Protein AF-C1AB73-F1 (afdb_monomer)

Solvent-accessible surface area (backbone atoms only — not comparable to full-atom values): 12370 Å² total; per-residue (Å²): 134,82,63,63,68,60,56,56,54,50,54,53,50,53,54,50,52,54,50,52,51,52,51,50,53,51,50,53,54,50,49,65,57,48,52,58,50,52,51,50,47,56,65,46,44,76,78,40,78,79,52,40,63,54,48,67,60,49,52,60,52,52,51,51,50,51,48,52,50,54,50,44,50,55,53,46,51,55,50,52,49,51,52,71,75,52,84,72,92,77,84,85,78,82,70,72,62,66,62,54,56,50,22,55,55,30,40,76,71,70,37,47,69,63,20,49,52,43,54,52,50,48,34,73,76,73,43,82,44,35,69,60,26,50,52,50,20,53,52,24,47,78,69,69,39,52,69,61,14,51,52,29,30,59,49,29,57,69,34,89,79,38,49,76,65,47,33,50,50,27,42,55,51,46,26,53,41,17,65,50,89,63,62,34,59,70,61,20,53,53,36,30,49,48,40,30,73,77,40,66,92,36,71,67,14,53,51,26,49,53,52,53,52,51,53,50,53,53,52,53,59,57,61,77,75,110

Radius of gyration: 27.07 Å; Cα contacts (8 Å, |Δi|>4): 154; chains: 1; bounding box: 75×54×67 Å

Foldseek 3Di:
DPDVVVVVVVVVVVVVVVVVVVVVVVVVVVCVLVVVLVVVLVVQVVVDDVVNVVSVVVSVVVVVVVCVVVVCCVVVVVVVVVCVLDPDDDDDDDQPPVLLVVLVVCVVVVNNVVSVVSLVVSCVVPNDDLSSLSSQLVSCVVSVVLVSNLVSLVVNLVDPNHDPVSVLVSLLVNLVSCVPDVVPVVVNLVSLVVNLVVPPPDPSNVVSVVVNVVVVVVVVVVVVVD

Nearest PDB structures (foldseek):
  4hoq-assembly1_A  TM=6.442E-01  e=1.778E-01  Homo sapiens
  4reb-assembly1_H  TM=6.613E-01  e=2.297E-01  Homo sapiens
  3zgq-assembly1_A  TM=4.751E-01  e=1.524E-01  Homo sapiens
  7dhg-assembly1_C  TM=5.678E-01  e=6.744E-01  Homo sapiens
  4j0u-assembly1_A  TM=4.698E-01  e=2.073E-01  Homo sapiens

InterPro domains:
  IPR011990 Tetratricopeptide-like helical domain superfamily [G3DSA:1.25.40.10] (86-223)
  IPR011990 Tetratricopeptide-like helical domain superfamily [SSF48452] (101-214)

pLDDT: mean 79.57, std 17.36, range [36.09, 98.31]

Organism: Gemmatimonas aurantiaca (strain DSM 14586 / JCM 11422 / NBRC 100505 / T-27) (NCBI:txid379066)

Secondary structure (DSSP, 8-state):
---HHHHHHHHHHHHHHHHHHHHHHHHHHHHHHHHHHHHHHHHHHTT-HHHHHHHHHHHHHHHHHHHHHHHHHHHHHHHHHHHHH------S----HHHHHHHHHHHHTT-HHHHHHHHHHHHHHH---HHHHHHHHHHHHHTT-HHHHHHHHHHHTT-TT--HHHHHHHHHHHHHHHHTTT--HHHHHHHHHHHHHHSTTSHHHHHHHHHHHHHHHHHHHHHTT-

Mean predicted aligned error: 16.09 Å

Sequence (226 aa):
MLDLDLFEKSIQRERRRRFWSAVSVGVVVSAALVAPAIVVVMLYGAQGRSRLLLGLFIAPVAAGLLFAVLSTVTRLGGAVLHQFLHPSGGGEQQPPVVPVSQAEAMAAQGRLDDAIDIFESIRLEHGDSAATLRTEAELMTSSGHHDRARIALQRLRHVSDGSRSDELYATHRLVDLYLGPLEDSGRAVVELRRLADRFPGTPDAEGALAELQRRRALRAATSDMG

Structure (mmCIF, N/CA/C/O backbone):
data_AF-C1AB73-F1
#
_entry.id   AF-C1AB73-F1
#
loop_
_atom_site.group_PDB
_atom_site.id
_atom_site.type_symbol
_atom_site.label_atom_id
_atom_site.label_alt_id
_atom_site.label_comp_id
_atom_site.label_asym_id
_atom_site.label_entity_id
_atom_site.label_seq_id
_atom_site.pdbx_PDB_ins_code
_atom_site.Cartn_x
_atom_site.Cartn_y
_atom_site.Cartn_z
_atom_site.occupancy
_atom_site.B_iso_or_equiv
_atom_site.auth_seq_id
_atom_site.auth_comp_id
_atom_site.auth_asym_id
_atom_site.auth_atom_id
_atom_site.pdbx_PDB_model_num
ATOM 1 N N . MET A 1 1 ? -9.269 -20.538 -40.269 1.00 52.00 1 MET A N 1
ATOM 2 C CA . MET A 1 1 ? -7.852 -20.862 -40.519 1.00 52.00 1 MET A CA 1
ATOM 3 C C . MET A 1 1 ? -7.125 -19.529 -40.604 1.00 52.00 1 MET A C 1
ATOM 5 O O . MET A 1 1 ? -7.211 -18.866 -41.625 1.00 52.00 1 MET A O 1
ATOM 9 N N . LEU A 1 2 ? -6.623 -19.045 -39.463 1.00 53.03 2 LEU A N 1
ATOM 10 C CA . LEU A 1 2 ? -5.933 -17.756 -39.361 1.00 53.03 2 LEU A CA 1
ATOM 11 C C . LEU A 1 2 ? -4.592 -17.863 -40.088 1.00 53.03 2 LEU A C 1
ATOM 13 O O . LEU A 1 2 ? -3.856 -18.828 -39.892 1.00 53.03 2 LEU A O 1
ATOM 17 N N . ASP A 1 3 ? -4.334 -16.896 -40.956 1.00 69.81 3 ASP A N 1
ATOM 18 C CA . ASP A 1 3 ? -3.199 -16.872 -41.868 1.00 69.81 3 ASP A CA 1
ATOM 19 C C . ASP A 1 3 ? -1.910 -16.579 -41.080 1.00 69.81 3 ASP A C 1
ATOM 21 O O . ASP A 1 3 ? -1.600 -15.426 -40.765 1.00 69.81 3 ASP A O 1
ATOM 25 N N . LEU A 1 4 ? -1.196 -17.639 -40.679 1.00 75.19 4 LEU A N 1
ATOM 26 C CA . LEU A 1 4 ? 0.043 -17.563 -39.889 1.00 75.19 4 LEU A CA 1
ATOM 27 C C . LEU A 1 4 ? 1.087 -16.632 -40.528 1.00 75.19 4 LEU A C 1
ATOM 29 O O . LEU A 1 4 ? 1.846 -15.977 -39.815 1.00 75.19 4 LEU A O 1
ATOM 33 N N . ASP A 1 5 ? 1.068 -16.506 -41.854 1.00 79.88 5 ASP A N 1
ATOM 34 C CA . ASP A 1 5 ? 1.992 -15.656 -42.604 1.00 79.88 5 ASP A CA 1
ATOM 35 C C . ASP A 1 5 ? 1.739 -14.152 -42.354 1.00 79.88 5 ASP A C 1
ATOM 37 O O . ASP A 1 5 ? 2.669 -13.339 -42.324 1.00 79.88 5 ASP A O 1
ATOM 41 N N . LEU A 1 6 ? 0.488 -13.753 -42.085 1.00 76.19 6 LEU A N 1
ATOM 42 C CA . LEU A 1 6 ? 0.159 -12.373 -41.706 1.00 76.19 6 LEU A CA 1
ATOM 43 C C . LEU A 1 6 ? 0.600 -12.047 -40.273 1.00 76.19 6 LEU A C 1
ATOM 45 O O . LEU A 1 6 ? 1.024 -10.918 -40.006 1.00 76.19 6 LEU A O 1
ATOM 49 N N . PHE A 1 7 ? 0.543 -13.026 -39.368 1.00 73.00 7 PHE A N 1
ATOM 50 C CA . PHE A 1 7 ? 1.001 -12.871 -37.986 1.00 73.00 7 PHE A CA 1
ATOM 51 C C . PHE A 1 7 ? 2.532 -12.776 -37.904 1.00 73.00 7 PHE A C 1
ATOM 53 O O . PHE A 1 7 ? 3.074 -11.906 -37.225 1.00 73.00 7 PHE A O 1
ATOM 60 N N . GLU A 1 8 ? 3.254 -13.589 -38.673 1.00 79.62 8 GLU A N 1
ATOM 61 C CA . GLU A 1 8 ? 4.717 -13.539 -38.699 1.00 79.62 8 GLU A CA 1
ATOM 62 C C . GLU A 1 8 ? 5.241 -12.228 -39.319 1.00 79.62 8 GLU A C 1
ATOM 64 O O . GLU A 1 8 ? 6.173 -11.597 -38.801 1.00 79.62 8 GLU A O 1
ATOM 69 N N . LYS A 1 9 ? 4.570 -11.726 -40.366 1.00 78.56 9 LYS A N 1
ATOM 70 C CA . LYS A 1 9 ? 4.883 -10.420 -40.972 1.00 78.56 9 LYS A CA 1
ATOM 71 C C .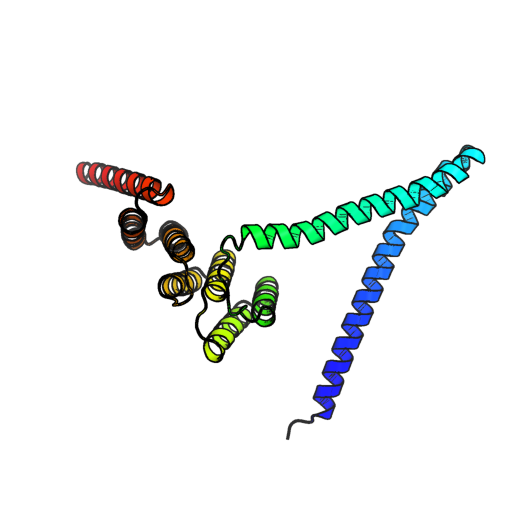 LYS A 1 9 ? 4.621 -9.236 -40.036 1.00 78.56 9 LYS A C 1
ATOM 73 O O . LYS A 1 9 ? 5.333 -8.232 -40.145 1.00 78.56 9 LYS A O 1
ATOM 78 N N . SER A 1 10 ? 3.640 -9.308 -39.131 1.00 73.75 10 SER A N 1
ATOM 79 C CA . SER A 1 10 ? 3.365 -8.218 -38.182 1.00 73.75 10 SER A CA 1
ATOM 80 C C . SER A 1 10 ? 4.435 -8.140 -37.087 1.00 73.75 10 SER A C 1
ATOM 82 O O . SER A 1 10 ? 4.962 -7.054 -36.830 1.00 73.75 10 SER A O 1
ATOM 84 N N . ILE A 1 11 ? 4.877 -9.285 -36.555 1.00 77.25 11 ILE A N 1
ATOM 85 C CA . ILE A 1 11 ? 5.955 -9.361 -35.555 1.00 77.25 11 ILE A CA 1
ATOM 86 C C . ILE A 1 11 ? 7.277 -8.822 -36.120 1.00 77.25 11 ILE A C 1
ATOM 88 O O . ILE A 1 11 ? 7.970 -8.037 -35.465 1.00 77.25 11 ILE A O 1
ATOM 92 N N . GLN A 1 12 ? 7.620 -9.176 -37.362 1.00 78.44 12 GLN A N 1
ATOM 93 C CA . GLN A 1 12 ? 8.840 -8.684 -38.013 1.00 78.44 12 GLN A CA 1
ATOM 94 C C . GLN A 1 12 ? 8.816 -7.160 -38.233 1.00 78.44 12 GLN A C 1
ATOM 96 O O . GLN A 1 12 ? 9.833 -6.482 -38.052 1.00 78.44 12 GLN A O 1
ATOM 101 N N . ARG A 1 13 ? 7.653 -6.585 -38.574 1.00 76.88 13 ARG A N 1
ATOM 102 C CA . ARG A 1 13 ? 7.488 -5.127 -38.731 1.00 76.88 13 ARG A CA 1
ATOM 103 C C . ARG A 1 13 ? 7.625 -4.384 -37.404 1.00 76.88 13 ARG A C 1
ATOM 105 O O . ARG A 1 13 ? 8.288 -3.346 -37.369 1.00 76.88 13 ARG A O 1
ATOM 112 N N . GLU A 1 14 ? 7.063 -4.931 -36.330 1.00 75.44 14 GLU A N 1
ATOM 113 C CA . GLU A 1 14 ? 7.150 -4.377 -34.974 1.00 75.44 14 GLU A CA 1
ATOM 114 C C . GLU A 1 14 ? 8.608 -4.350 -34.484 1.00 75.44 14 GLU A C 1
ATOM 116 O O . GLU A 1 14 ? 9.112 -3.322 -34.022 1.00 75.44 14 GLU A O 1
ATOM 121 N N . ARG A 1 15 ? 9.335 -5.461 -34.678 1.00 74.38 15 ARG A N 1
ATOM 122 C CA . ARG A 1 15 ? 10.748 -5.591 -34.289 1.00 74.38 15 ARG A CA 1
ATOM 123 C C . ARG A 1 15 ? 11.635 -4.612 -35.054 1.00 74.38 15 ARG A C 1
ATOM 125 O O . ARG A 1 15 ? 12.494 -3.958 -34.463 1.00 74.38 15 ARG A O 1
ATOM 132 N N . ARG A 1 16 ? 11.382 -4.454 -36.358 1.00 79.38 16 ARG A N 1
ATOM 133 C CA . ARG A 1 16 ? 12.093 -3.493 -37.207 1.00 79.38 16 ARG A CA 1
ATOM 134 C C . ARG A 1 16 ? 11.798 -2.054 -36.778 1.00 79.38 16 ARG A C 1
ATOM 136 O O . ARG A 1 16 ? 12.738 -1.277 -36.653 1.00 79.38 16 ARG A O 1
ATOM 143 N N . ARG A 1 17 ? 10.542 -1.695 -36.480 1.00 75.75 17 ARG A N 1
ATOM 144 C CA . ARG A 1 17 ? 10.192 -0.353 -35.973 1.00 75.75 17 ARG A CA 1
ATOM 145 C C . ARG A 1 17 ? 10.896 -0.023 -34.658 1.00 75.75 17 ARG A C 1
ATOM 147 O O . ARG A 1 17 ? 11.472 1.054 -34.562 1.00 75.75 17 ARG A O 1
ATOM 154 N N . ARG A 1 18 ? 10.913 -0.953 -33.696 1.00 71.81 18 ARG A N 1
ATOM 155 C CA . ARG A 1 18 ? 11.604 -0.767 -32.404 1.00 71.81 18 ARG A CA 1
ATOM 156 C C . ARG A 1 18 ? 13.115 -0.614 -32.561 1.00 71.81 18 ARG A C 1
ATOM 158 O O . ARG A 1 18 ? 13.728 0.210 -31.887 1.00 71.81 18 ARG A O 1
ATOM 165 N N . PHE A 1 19 ? 13.714 -1.373 -33.478 1.00 77.06 19 PHE A N 1
ATOM 166 C CA . PHE A 1 19 ? 15.131 -1.230 -33.802 1.00 77.06 19 PHE A CA 1
ATOM 167 C C . PHE A 1 19 ? 15.433 0.158 -34.386 1.00 77.06 19 PHE A C 1
ATOM 169 O O . PHE A 1 19 ? 16.335 0.842 -33.909 1.00 77.06 19 PHE A O 1
ATOM 176 N N . TRP A 1 20 ? 14.635 0.628 -35.351 1.00 74.19 20 TRP A N 1
ATOM 177 C CA . TRP A 1 20 ? 14.819 1.958 -35.942 1.00 74.19 20 TRP A CA 1
ATOM 178 C C . TRP A 1 20 ? 14.539 3.105 -34.963 1.00 74.19 20 TRP A C 1
ATOM 180 O O . TRP A 1 20 ? 15.238 4.112 -35.030 1.00 74.19 20 TRP A O 1
ATOM 190 N N . SER A 1 21 ? 13.594 2.959 -34.025 1.00 67.56 21 SER A N 1
ATOM 191 C CA . SER A 1 21 ? 13.369 3.962 -32.974 1.00 67.56 21 SER A CA 1
ATOM 192 C C . SER A 1 21 ? 14.511 4.010 -31.956 1.00 67.56 21 SER A C 1
ATOM 194 O O . SER A 1 21 ? 14.890 5.086 -31.508 1.00 67.56 21 SER A O 1
ATOM 196 N N . ALA A 1 22 ? 15.104 2.865 -31.608 1.00 66.31 22 ALA A N 1
ATOM 197 C CA . ALA A 1 22 ? 16.274 2.832 -30.731 1.00 66.31 22 ALA A CA 1
ATOM 198 C C . ALA A 1 22 ? 17.500 3.477 -31.403 1.00 66.31 22 ALA A C 1
ATOM 200 O O . ALA A 1 22 ? 18.218 4.257 -30.777 1.00 66.31 22 ALA A O 1
ATOM 201 N N . VAL A 1 23 ? 17.702 3.210 -32.699 1.00 71.88 23 VAL A N 1
ATOM 202 C CA . VAL A 1 23 ? 18.772 3.831 -33.492 1.00 71.88 23 VAL A CA 1
ATOM 203 C C . VAL A 1 23 ? 18.550 5.340 -33.632 1.00 71.88 23 VAL A C 1
ATOM 205 O O . VAL A 1 23 ? 19.497 6.102 -33.450 1.00 71.88 23 VAL A O 1
ATOM 208 N N . SER A 1 24 ? 17.323 5.804 -33.895 1.00 68.38 24 SER A N 1
ATOM 209 C CA . SER A 1 24 ? 17.049 7.239 -34.040 1.00 68.38 24 SER A CA 1
ATOM 210 C C . SER A 1 24 ? 17.241 8.008 -32.731 1.00 68.38 24 SER A C 1
ATOM 212 O O . SER A 1 24 ? 17.859 9.069 -32.748 1.00 68.38 24 SER A O 1
ATOM 214 N N . VAL A 1 25 ? 16.811 7.457 -31.590 1.00 68.19 25 VAL A N 1
ATOM 215 C CA . VAL A 1 25 ? 17.071 8.051 -30.266 1.00 68.19 25 VAL A CA 1
ATOM 216 C C . VAL A 1 25 ? 18.574 8.108 -29.986 1.00 68.19 25 VAL A C 1
ATOM 218 O O . VAL A 1 25 ? 19.074 9.148 -29.561 1.00 68.19 25 VAL A O 1
ATOM 221 N N . GLY A 1 26 ? 19.316 7.041 -30.303 1.00 64.19 26 GLY A N 1
ATOM 222 C CA . GLY A 1 26 ? 20.774 7.025 -30.175 1.00 64.19 26 GLY A CA 1
ATOM 223 C C . GLY A 1 26 ? 21.455 8.117 -31.007 1.00 64.19 26 GLY A C 1
ATOM 224 O O . GLY A 1 26 ? 22.325 8.826 -30.501 1.00 64.19 26 GLY A O 1
ATOM 225 N N . VAL A 1 27 ? 21.024 8.315 -32.256 1.00 70.19 27 VAL A N 1
ATOM 226 C CA . VAL A 1 27 ? 21.564 9.353 -33.152 1.00 70.19 27 VAL A CA 1
ATOM 227 C C . VAL A 1 27 ? 21.219 10.763 -32.663 1.00 70.19 27 VAL A C 1
ATOM 229 O O . VAL A 1 27 ? 22.096 11.625 -32.656 1.00 70.19 27 VAL A O 1
ATOM 232 N N . VAL A 1 28 ? 19.987 11.003 -32.202 1.00 69.00 28 VAL A N 1
ATOM 233 C CA . VAL A 1 28 ? 19.558 12.320 -31.693 1.00 69.00 28 VAL A CA 1
ATOM 234 C C . VAL A 1 28 ? 20.320 12.699 -30.422 1.00 69.00 28 VAL A C 1
ATOM 236 O O . VAL A 1 28 ? 20.801 13.826 -30.317 1.00 69.00 28 VAL A O 1
ATOM 239 N N . VAL A 1 29 ? 20.507 11.762 -29.488 1.00 66.00 29 VAL A N 1
ATOM 240 C CA . VAL A 1 29 ? 21.286 12.001 -28.259 1.00 66.00 29 VAL A CA 1
ATOM 241 C C . VAL A 1 29 ? 22.764 12.242 -28.583 1.00 66.00 29 VAL A C 1
ATOM 243 O O . VAL A 1 29 ? 23.380 13.148 -28.023 1.00 66.00 29 VAL A O 1
ATOM 246 N N . SER A 1 30 ? 23.322 11.494 -29.539 1.00 62.00 30 SER A N 1
ATOM 247 C CA . SER A 1 30 ? 24.701 11.693 -30.005 1.00 62.00 30 SER A CA 1
ATOM 248 C C . SER A 1 30 ? 24.887 13.081 -30.626 1.00 62.00 30 SER A C 1
ATOM 250 O O . SER A 1 30 ? 25.828 13.797 -30.289 1.00 62.00 30 SER A O 1
ATOM 252 N N . ALA A 1 31 ? 23.956 13.505 -31.486 1.00 67.00 31 ALA A N 1
ATOM 253 C CA . ALA A 1 31 ? 23.984 14.824 -32.112 1.00 67.00 31 ALA A CA 1
ATOM 254 C C . ALA A 1 31 ? 23.830 15.960 -31.085 1.00 67.00 31 ALA A C 1
ATOM 256 O O . ALA A 1 31 ? 24.546 16.960 -31.169 1.00 67.00 31 ALA A O 1
ATOM 257 N N . ALA A 1 32 ? 22.960 15.785 -30.083 1.00 68.94 32 ALA A N 1
ATOM 258 C CA . ALA A 1 32 ? 22.734 16.761 -29.017 1.00 68.94 32 ALA A CA 1
ATOM 259 C C . ALA A 1 32 ? 23.959 16.964 -28.107 1.00 68.94 32 ALA A C 1
ATOM 261 O O . ALA A 1 32 ? 24.116 18.044 -27.544 1.00 68.94 32 ALA A O 1
ATOM 262 N N . LEU A 1 33 ? 24.842 15.967 -27.986 1.00 64.81 33 LEU A N 1
ATOM 263 C CA . LEU A 1 33 ? 26.089 16.073 -27.218 1.00 64.81 33 LEU A CA 1
ATOM 264 C C . LEU A 1 33 ? 27.260 16.604 -28.057 1.00 64.81 33 LEU A C 1
ATOM 266 O O . LEU A 1 33 ? 28.094 17.358 -27.555 1.00 64.81 33 LEU A O 1
ATOM 270 N N . VAL A 1 34 ? 27.318 16.250 -29.342 1.00 71.50 34 VAL A N 1
ATOM 271 C CA . VAL A 1 34 ? 28.416 16.648 -30.236 1.00 71.50 34 VAL A CA 1
ATOM 272 C C . VAL A 1 34 ? 28.296 18.113 -30.669 1.00 71.50 34 VAL A C 1
ATOM 274 O O . VAL A 1 34 ? 29.301 18.823 -30.705 1.00 71.50 34 VAL A O 1
ATOM 277 N N . ALA A 1 35 ? 27.083 18.605 -30.941 1.00 70.38 35 ALA A N 1
ATOM 278 C CA . ALA A 1 35 ? 26.858 19.989 -31.362 1.00 70.38 35 ALA A CA 1
ATOM 279 C C . ALA A 1 35 ? 27.374 21.050 -30.357 1.00 70.38 35 ALA A C 1
ATOM 281 O O . ALA A 1 35 ? 28.136 21.926 -30.776 1.00 70.38 35 ALA A O 1
ATOM 282 N N . PRO A 1 36 ? 27.061 20.991 -29.045 1.00 69.06 36 PRO A N 1
ATOM 283 C CA . PRO A 1 36 ? 27.586 21.959 -28.083 1.00 69.06 36 PRO A CA 1
ATOM 284 C C . PRO A 1 36 ? 29.100 21.825 -27.889 1.00 69.06 36 PRO A C 1
ATOM 286 O O . PRO A 1 36 ? 29.772 22.838 -27.721 1.00 69.06 36 PRO A O 1
ATOM 289 N N . ALA A 1 37 ? 29.666 20.616 -27.989 1.00 67.75 37 ALA A N 1
ATOM 290 C CA . ALA A 1 37 ? 31.115 20.424 -27.925 1.00 67.75 37 ALA A CA 1
ATOM 291 C C . ALA A 1 37 ? 31.839 21.115 -29.097 1.00 67.75 37 ALA A C 1
ATOM 293 O O . ALA A 1 37 ? 32.850 21.783 -28.885 1.00 67.75 37 ALA A O 1
ATOM 294 N N . ILE A 1 38 ? 31.290 21.031 -30.316 1.00 71.94 38 ILE A N 1
ATOM 295 C CA . ILE A 1 38 ? 31.821 21.740 -31.493 1.00 71.94 38 ILE A CA 1
ATOM 296 C C . ILE A 1 38 ? 31.728 23.259 -31.301 1.00 71.94 38 ILE A C 1
ATOM 298 O O . ILE A 1 38 ? 32.697 23.969 -31.573 1.00 71.94 38 ILE A O 1
ATOM 302 N N . VAL A 1 39 ? 30.602 23.764 -30.787 1.00 72.75 39 VAL A N 1
ATOM 303 C CA . VAL A 1 39 ? 30.403 25.201 -30.525 1.00 72.75 39 VAL A CA 1
ATOM 304 C C . VAL A 1 39 ? 31.382 25.716 -29.464 1.00 72.75 39 VAL A C 1
ATOM 306 O O . VAL A 1 39 ? 31.977 26.777 -29.649 1.00 72.75 39 VAL A O 1
ATOM 309 N N . VAL A 1 40 ? 31.626 24.952 -28.395 1.00 70.25 40 VAL A N 1
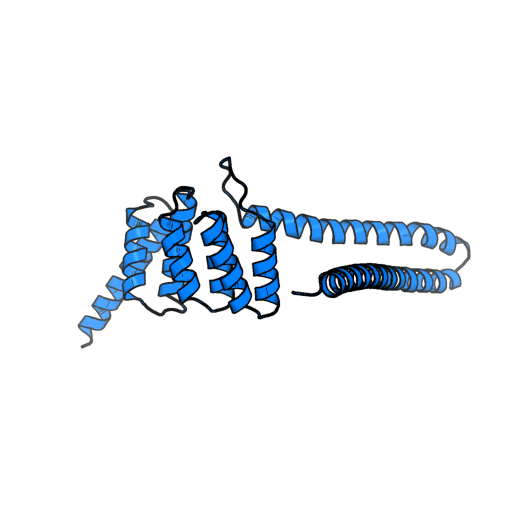ATOM 310 C CA . VAL A 1 40 ? 32.627 25.282 -27.367 1.00 70.25 40 VAL A CA 1
ATOM 311 C C . VAL A 1 40 ? 34.040 25.292 -27.961 1.00 70.25 40 VAL A C 1
ATOM 313 O O . VAL A 1 40 ? 34.787 26.240 -27.730 1.00 70.25 40 VAL A O 1
ATOM 316 N N . VAL A 1 41 ? 34.407 24.309 -28.789 1.00 66.88 41 VAL A N 1
ATOM 317 C CA . VAL A 1 41 ? 35.716 24.287 -29.470 1.00 66.88 41 VAL A CA 1
ATOM 318 C C . VAL A 1 41 ? 35.882 25.487 -30.412 1.00 66.88 41 VAL A C 1
ATOM 320 O O . VAL A 1 41 ? 36.951 26.098 -30.428 1.00 66.88 41 VAL A O 1
ATOM 323 N N . MET A 1 42 ? 34.838 25.880 -31.149 1.00 69.31 42 MET A N 1
ATOM 324 C CA . MET A 1 42 ? 34.874 27.063 -32.019 1.00 69.31 42 MET A CA 1
ATOM 325 C C . MET A 1 42 ? 34.986 28.375 -31.228 1.00 69.31 42 MET A C 1
ATOM 327 O O . MET A 1 42 ? 35.799 29.229 -31.583 1.00 69.31 42 MET A O 1
ATOM 331 N N . LEU A 1 43 ? 34.238 28.520 -30.128 1.00 64.06 43 LEU A N 1
ATOM 332 C CA . LEU A 1 43 ? 34.283 29.706 -29.262 1.00 64.06 43 LEU A CA 1
ATOM 333 C C . LEU A 1 43 ? 35.641 29.867 -28.563 1.00 64.06 43 LEU A C 1
ATOM 335 O O . LEU A 1 43 ? 36.168 30.976 -28.489 1.00 64.06 43 LEU A O 1
ATOM 339 N N . TYR A 1 44 ? 36.247 28.771 -28.100 1.00 60.91 44 TYR A N 1
ATOM 340 C CA . TYR A 1 44 ? 37.569 28.799 -27.462 1.00 60.91 44 TYR A CA 1
ATOM 341 C C . TYR A 1 44 ? 38.732 28.850 -28.468 1.00 60.91 44 TYR A C 1
ATOM 343 O O . TYR A 1 44 ? 39.815 29.335 -28.131 1.00 60.91 44 TYR A O 1
ATOM 351 N N . GLY A 1 45 ? 38.513 28.421 -29.715 1.00 60.34 45 GLY A N 1
ATOM 352 C CA . GLY A 1 45 ? 39.489 28.507 -30.804 1.00 60.34 45 GLY A CA 1
ATOM 353 C C . GLY A 1 45 ? 39.855 29.924 -31.230 1.00 60.34 45 GLY A C 1
ATOM 354 O O . GLY A 1 45 ? 40.973 30.152 -31.693 1.00 60.34 45 GLY A O 1
ATOM 355 N N . ALA A 1 46 ? 38.963 30.887 -30.996 1.00 59.28 46 ALA A N 1
ATOM 356 C CA . ALA A 1 46 ? 39.187 32.294 -31.310 1.00 59.28 46 ALA A CA 1
ATOM 357 C C . ALA A 1 46 ? 40.224 32.987 -30.397 1.00 59.28 46 ALA A C 1
ATOM 359 O O . ALA A 1 46 ? 40.703 34.065 -30.736 1.00 59.28 46 ALA A O 1
ATOM 360 N N . GLN A 1 47 ? 40.611 32.385 -29.261 1.00 60.25 47 GLN A N 1
ATOM 361 C CA . GLN A 1 47 ? 41.497 33.005 -28.258 1.00 60.25 47 GLN A CA 1
ATOM 362 C C . GLN A 1 47 ? 42.933 32.443 -28.213 1.00 60.25 47 GLN A C 1
ATOM 364 O O . GLN A 1 47 ? 43.691 32.760 -27.296 1.00 60.25 47 GLN A O 1
ATOM 369 N N . GLY A 1 48 ? 43.337 31.635 -29.199 1.00 65.12 48 GLY A N 1
ATOM 370 C CA . GLY A 1 48 ? 44.723 31.183 -29.364 1.00 65.12 48 GLY A CA 1
ATOM 371 C C . GLY A 1 48 ? 44.895 29.662 -29.365 1.00 65.12 48 GLY A C 1
ATOM 372 O O . GLY A 1 48 ? 44.285 28.930 -28.585 1.00 65.12 48 GLY A O 1
ATOM 373 N N . ARG A 1 49 ? 45.784 29.186 -30.252 1.00 62.50 49 ARG A N 1
ATOM 374 C CA . ARG A 1 49 ? 45.998 27.764 -30.595 1.00 62.50 49 ARG A CA 1
ATOM 375 C C . ARG A 1 49 ? 46.292 26.838 -29.408 1.00 62.50 49 ARG A C 1
ATOM 377 O O . ARG A 1 49 ? 45.950 25.663 -29.478 1.00 62.50 49 ARG A O 1
ATOM 384 N N . SER A 1 50 ? 46.884 27.336 -28.324 1.00 62.16 50 SER A N 1
ATOM 385 C CA . SER A 1 50 ? 47.220 26.516 -27.151 1.00 62.16 50 SER A CA 1
ATOM 386 C C . SER A 1 50 ? 45.997 26.082 -26.331 1.00 62.16 50 SER A C 1
ATOM 388 O O . SER A 1 50 ? 46.048 25.049 -25.670 1.00 62.16 50 SER A O 1
ATOM 390 N N . ARG A 1 51 ? 44.873 26.811 -26.404 1.00 58.94 51 ARG A N 1
ATOM 391 C CA . ARG A 1 51 ? 43.643 26.490 -25.651 1.00 58.94 51 ARG A CA 1
ATOM 392 C C . ARG A 1 51 ? 42.728 25.490 -26.368 1.00 58.94 51 ARG A C 1
ATOM 394 O O . ARG A 1 51 ? 41.916 24.839 -25.715 1.00 58.94 51 ARG A O 1
ATOM 401 N N . LEU A 1 52 ? 42.910 25.306 -27.679 1.00 58.62 52 LEU A N 1
ATOM 402 C CA . LEU A 1 52 ? 42.176 24.319 -28.486 1.00 58.62 52 LEU A CA 1
ATOM 403 C C . LEU A 1 52 ? 42.492 22.879 -28.081 1.00 58.62 52 LEU A C 1
ATOM 405 O O . LEU A 1 52 ? 41.590 22.052 -27.981 1.00 58.62 52 LEU A O 1
ATOM 409 N N . LEU A 1 53 ? 43.767 22.592 -27.808 1.00 60.19 53 LEU A N 1
ATOM 410 C CA . LEU A 1 53 ? 44.191 21.257 -27.391 1.00 60.19 53 LEU A CA 1
ATOM 411 C C . LEU A 1 53 ? 43.629 20.907 -26.009 1.00 60.19 53 LEU A C 1
ATOM 413 O O . LEU A 1 53 ? 43.185 19.784 -25.806 1.00 60.19 53 LEU A O 1
ATOM 417 N N . LEU A 1 54 ? 43.555 21.873 -25.088 1.00 59.34 54 LEU A N 1
ATOM 418 C CA . LEU A 1 54 ? 42.990 21.644 -23.756 1.00 59.34 54 LEU A CA 1
ATOM 419 C C . LEU A 1 54 ? 41.478 21.353 -23.814 1.00 59.34 54 LEU A C 1
ATOM 421 O O . LEU A 1 54 ? 40.995 20.434 -23.154 1.00 59.34 54 LEU A O 1
ATOM 425 N N . GLY A 1 55 ? 40.734 22.096 -24.643 1.00 59.31 55 GLY A N 1
ATOM 426 C CA . GLY A 1 55 ? 39.292 21.895 -24.826 1.00 59.31 55 GLY A CA 1
ATOM 427 C C . GLY A 1 55 ? 38.935 20.534 -25.434 1.00 59.31 55 GLY A C 1
ATOM 428 O O . GLY A 1 55 ? 37.955 19.921 -25.013 1.00 59.31 55 GLY A O 1
ATOM 429 N N . LEU A 1 56 ? 39.762 20.027 -26.359 1.00 63.34 56 LEU A N 1
ATOM 430 C CA . LEU A 1 56 ? 39.557 18.729 -27.013 1.00 63.34 56 LEU A CA 1
ATOM 431 C C . LEU A 1 56 ? 39.642 17.546 -26.032 1.00 63.34 56 LEU A C 1
ATOM 433 O O . LEU A 1 56 ? 38.950 16.552 -26.225 1.00 63.34 56 LEU A O 1
ATOM 437 N N . PHE A 1 57 ? 40.451 17.657 -24.972 1.00 61.75 57 PHE A N 1
ATOM 438 C CA . PHE A 1 57 ? 40.572 16.612 -23.949 1.00 61.75 57 PHE A CA 1
ATOM 439 C C . PHE A 1 57 ? 39.547 16.753 -22.816 1.00 61.75 57 PHE A C 1
ATOM 441 O O . PHE A 1 57 ? 39.045 15.747 -22.322 1.00 61.75 57 PHE A O 1
ATOM 448 N N . ILE A 1 58 ? 39.194 17.977 -22.411 1.00 66.19 58 ILE A N 1
ATOM 449 C CA . ILE A 1 58 ? 38.293 18.203 -21.266 1.00 66.19 58 ILE A CA 1
ATOM 450 C C . ILE A 1 58 ? 36.828 17.918 -21.626 1.00 66.19 58 ILE A C 1
ATOM 452 O O . ILE A 1 58 ? 36.104 17.323 -20.827 1.00 66.19 58 ILE A O 1
ATOM 456 N N . ALA A 1 59 ? 36.389 18.298 -22.829 1.00 65.38 59 ALA A N 1
ATOM 457 C CA . ALA A 1 59 ? 35.003 18.125 -23.262 1.00 65.38 59 ALA A CA 1
ATOM 458 C C . ALA A 1 59 ? 34.512 16.657 -23.259 1.00 65.38 59 ALA A C 1
ATOM 460 O O . ALA A 1 59 ? 33.459 16.400 -22.670 1.00 65.38 59 ALA A O 1
ATOM 461 N N . PRO A 1 60 ? 35.232 15.670 -23.835 1.00 68.06 60 PRO A N 1
ATOM 462 C CA . PRO A 1 60 ? 34.786 14.275 -23.809 1.00 68.06 60 PRO A CA 1
ATOM 463 C C . PRO A 1 60 ? 34.833 13.662 -22.405 1.00 68.06 60 PRO A C 1
ATOM 465 O O . PRO A 1 60 ? 33.974 12.847 -22.077 1.00 68.06 60 PRO A O 1
ATOM 468 N N . VAL A 1 61 ? 35.773 14.080 -21.550 1.00 72.69 61 VAL A N 1
ATOM 469 C CA . VAL A 1 61 ? 35.834 13.622 -20.151 1.00 72.69 61 VAL A CA 1
ATOM 470 C C . VAL A 1 61 ? 34.633 14.144 -19.362 1.00 72.69 61 VAL A C 1
ATOM 472 O O . VAL A 1 61 ? 33.976 13.366 -18.678 1.00 72.69 61 VAL A O 1
ATOM 475 N N . ALA A 1 62 ? 34.288 15.427 -19.499 1.00 69.31 62 ALA A N 1
ATOM 476 C CA . ALA A 1 62 ? 33.121 16.010 -18.839 1.00 69.31 62 ALA A CA 1
ATOM 477 C C . ALA A 1 62 ? 31.802 15.395 -19.338 1.00 69.31 62 ALA A C 1
ATOM 479 O O . ALA A 1 62 ? 30.932 15.073 -18.532 1.00 69.31 62 ALA A O 1
ATOM 480 N N . ALA A 1 63 ? 31.672 15.169 -20.650 1.00 70.69 63 ALA A N 1
ATOM 481 C CA . ALA A 1 63 ? 30.509 14.501 -21.232 1.00 70.69 63 ALA A CA 1
ATOM 482 C C . ALA A 1 63 ? 30.396 13.037 -20.772 1.00 70.69 63 ALA A C 1
ATOM 484 O O . ALA A 1 63 ? 29.308 12.588 -20.415 1.00 70.69 63 ALA A O 1
ATOM 485 N N . GLY A 1 64 ? 31.515 12.308 -20.719 1.00 71.00 64 GLY A N 1
ATOM 486 C CA . GLY A 1 64 ? 31.566 10.941 -20.202 1.00 71.00 64 GLY A CA 1
ATOM 487 C C . GLY A 1 64 ? 31.211 10.862 -18.718 1.00 71.00 64 GLY A C 1
ATOM 488 O O . GLY A 1 64 ? 30.475 9.966 -18.314 1.00 71.00 64 GLY A O 1
ATOM 489 N N . LEU A 1 65 ? 31.662 11.829 -17.915 1.00 71.12 65 LEU A N 1
ATOM 490 C CA . LEU A 1 65 ? 31.364 11.899 -16.485 1.00 71.12 65 LEU A CA 1
ATOM 491 C C . LEU A 1 65 ? 29.898 12.274 -16.234 1.00 71.12 65 LEU A C 1
ATOM 493 O O . LEU A 1 65 ? 29.243 11.641 -15.412 1.00 71.12 65 LEU A O 1
ATOM 497 N N . LEU A 1 66 ? 29.339 13.213 -17.002 1.00 68.25 66 LEU A N 1
ATOM 498 C CA . LEU A 1 66 ? 27.911 13.536 -16.965 1.00 68.25 66 LEU A CA 1
ATOM 499 C C . LEU A 1 66 ? 27.049 12.344 -17.401 1.00 68.25 66 LEU A C 1
ATOM 501 O O . LEU A 1 66 ? 26.049 12.050 -16.755 1.00 68.25 66 LEU A O 1
ATOM 505 N N . PHE A 1 67 ? 27.445 11.622 -18.453 1.00 71.62 67 PHE A N 1
ATOM 506 C CA . PHE A 1 67 ? 26.762 10.403 -18.884 1.00 71.62 67 PHE A CA 1
ATOM 507 C C . PHE A 1 67 ? 26.868 9.292 -17.832 1.00 71.62 67 PHE A C 1
ATOM 509 O O . PHE A 1 67 ? 25.885 8.606 -17.565 1.00 71.62 67 PHE A O 1
ATOM 516 N N . ALA A 1 68 ? 28.024 9.129 -17.186 1.00 64.44 68 ALA A N 1
ATOM 517 C CA . ALA A 1 68 ? 28.206 8.190 -16.083 1.00 64.44 68 ALA A CA 1
ATOM 518 C C . ALA A 1 68 ? 27.312 8.549 -14.888 1.00 64.44 68 ALA A C 1
ATOM 520 O O . ALA A 1 68 ? 26.664 7.665 -14.340 1.00 64.44 68 ALA A O 1
ATOM 521 N N . VAL A 1 69 ? 27.198 9.833 -14.533 1.00 68.25 69 VAL A N 1
ATOM 522 C CA . VAL A 1 69 ? 26.292 10.321 -13.479 1.00 68.25 69 VAL A CA 1
ATOM 523 C C . VAL A 1 69 ? 24.828 10.112 -13.873 1.00 68.25 69 VAL A C 1
ATOM 525 O O . VAL A 1 69 ? 24.057 9.552 -13.105 1.00 68.25 69 VAL A O 1
ATOM 528 N N . LEU A 1 70 ? 24.427 10.479 -15.090 1.00 61.75 70 LEU A N 1
ATOM 529 C CA . LEU A 1 70 ? 23.039 10.339 -15.531 1.00 61.75 70 LEU A CA 1
ATOM 530 C C . LEU A 1 70 ? 22.627 8.863 -15.659 1.00 61.75 70 LEU A C 1
ATOM 532 O O . LEU A 1 70 ? 21.519 8.501 -15.268 1.00 61.75 70 LEU A O 1
ATOM 536 N N . SER A 1 71 ? 23.532 8.004 -16.145 1.00 57.09 71 SER A N 1
ATOM 537 C CA . SER A 1 71 ? 23.318 6.554 -16.261 1.00 57.09 71 SER A CA 1
ATOM 538 C C . SER A 1 71 ? 23.369 5.832 -14.915 1.00 57.09 71 SER A C 1
ATOM 540 O O . SER A 1 71 ? 22.626 4.873 -14.714 1.00 57.09 71 SER A O 1
ATOM 542 N N . THR A 1 72 ? 24.183 6.297 -13.962 1.00 53.50 72 THR A N 1
ATOM 543 C CA . THR A 1 72 ? 24.122 5.807 -12.579 1.00 53.50 72 THR A CA 1
ATOM 544 C C . THR A 1 72 ? 22.846 6.267 -11.898 1.00 53.50 72 THR A C 1
ATOM 546 O O . THR A 1 72 ? 22.236 5.442 -11.245 1.00 53.50 72 THR A O 1
ATOM 549 N N . VAL A 1 73 ? 22.354 7.488 -12.119 1.00 55.28 73 VAL A N 1
ATOM 550 C CA . VAL A 1 73 ? 21.054 7.944 -11.590 1.00 55.28 73 VAL A CA 1
ATOM 551 C C . VAL A 1 73 ? 19.881 7.150 -12.180 1.00 55.28 73 VAL A C 1
ATOM 553 O O . VAL A 1 73 ? 18.956 6.819 -11.448 1.00 55.28 73 VAL A O 1
ATOM 556 N N . THR A 1 74 ? 19.917 6.749 -13.455 1.00 52.62 74 THR A N 1
ATOM 557 C CA . THR A 1 74 ? 18.868 5.879 -14.037 1.00 52.62 74 THR A CA 1
ATOM 558 C C . THR A 1 74 ? 18.974 4.426 -13.567 1.00 52.62 74 THR A C 1
ATOM 560 O O . THR A 1 74 ? 17.953 3.792 -13.316 1.00 52.62 74 THR A O 1
ATOM 563 N N . ARG A 1 75 ? 20.189 3.888 -13.388 1.00 47.53 75 ARG A N 1
ATOM 564 C CA . ARG A 1 75 ? 20.400 2.522 -12.867 1.00 47.53 75 ARG A CA 1
ATOM 565 C C . ARG A 1 75 ? 20.158 2.416 -11.355 1.00 47.53 75 ARG A C 1
ATOM 567 O O . ARG A 1 75 ? 19.587 1.431 -10.902 1.00 47.53 75 ARG A O 1
ATOM 574 N N . LEU A 1 76 ? 20.537 3.435 -10.585 1.00 42.19 76 LEU A N 1
ATOM 575 C CA . LEU A 1 76 ? 20.260 3.552 -9.150 1.00 42.19 76 LEU A CA 1
ATOM 576 C C . LEU A 1 76 ? 18.803 3.928 -8.896 1.00 42.19 76 LEU A C 1
ATOM 578 O O . LEU A 1 76 ? 18.232 3.423 -7.943 1.00 42.19 76 LEU A O 1
ATOM 582 N N . GLY A 1 77 ? 18.168 4.721 -9.761 1.00 41.38 77 GLY A N 1
ATOM 583 C CA . GLY A 1 77 ? 16.730 4.984 -9.695 1.00 41.38 77 GLY A CA 1
ATOM 584 C C . GLY A 1 77 ? 15.909 3.699 -9.796 1.00 41.38 77 GLY A C 1
ATOM 585 O O . GLY A 1 77 ? 14.993 3.509 -9.010 1.00 41.38 77 GLY A O 1
ATOM 586 N N . GLY A 1 78 ? 16.292 2.766 -10.676 1.00 41.38 78 GLY A N 1
ATOM 587 C CA . GLY A 1 78 ? 15.659 1.445 -10.757 1.00 41.38 78 GLY A CA 1
ATOM 588 C C . GLY A 1 78 ? 15.955 0.536 -9.556 1.00 41.38 78 GLY A C 1
ATOM 589 O O . GLY A 1 78 ? 15.057 -0.141 -9.069 1.00 41.38 78 GLY A O 1
ATOM 590 N N . ALA A 1 79 ? 17.188 0.538 -9.037 1.00 43.62 79 ALA A N 1
ATOM 591 C CA . ALA A 1 79 ? 17.592 -0.342 -7.933 1.00 43.62 79 ALA A CA 1
ATOM 592 C C . ALA A 1 79 ? 17.117 0.139 -6.548 1.00 43.62 79 ALA A C 1
ATOM 594 O O . ALA A 1 79 ? 16.694 -0.667 -5.724 1.00 43.62 79 ALA A O 1
ATOM 595 N N . VAL A 1 80 ? 17.143 1.449 -6.295 1.00 45.16 80 VAL A N 1
ATOM 596 C CA . VAL A 1 80 ? 16.660 2.050 -5.042 1.00 45.16 80 VAL A CA 1
ATOM 597 C C . VAL A 1 80 ? 15.134 2.008 -4.989 1.00 45.16 80 VAL A C 1
ATOM 599 O O . VAL A 1 80 ? 14.589 1.740 -3.925 1.00 45.16 80 VAL A O 1
ATOM 602 N N . LEU A 1 81 ? 14.441 2.159 -6.127 1.00 46.69 81 LEU A N 1
ATOM 603 C CA . LEU A 1 81 ? 12.996 1.928 -6.201 1.00 46.69 81 LEU A CA 1
ATOM 604 C C . LEU A 1 81 ? 12.657 0.456 -5.904 1.00 46.69 81 LEU A C 1
ATOM 606 O O . LEU A 1 81 ? 11.745 0.193 -5.132 1.00 46.69 81 LEU A O 1
ATOM 610 N N . HIS A 1 82 ? 13.450 -0.505 -6.391 1.00 44.69 82 HIS A N 1
ATOM 611 C CA . HIS A 1 82 ? 13.257 -1.933 -6.097 1.00 44.69 82 HIS A CA 1
ATOM 612 C C . HIS A 1 82 ? 13.529 -2.298 -4.623 1.00 44.69 82 HIS A C 1
ATOM 614 O O . HIS A 1 82 ? 12.893 -3.199 -4.080 1.00 44.69 82 HIS A O 1
ATOM 620 N N . GLN A 1 83 ? 14.454 -1.595 -3.960 1.00 41.00 83 GLN A N 1
ATOM 621 C CA . GLN A 1 83 ? 14.794 -1.809 -2.547 1.00 41.00 83 GLN A CA 1
ATOM 622 C C . GLN A 1 83 ? 13.854 -1.062 -1.582 1.00 41.00 83 GLN A C 1
ATOM 624 O O . GLN A 1 83 ? 13.657 -1.514 -0.457 1.00 41.00 83 GLN A O 1
ATOM 629 N N . PHE A 1 84 ? 13.231 0.039 -2.020 1.00 44.16 84 PHE A N 1
ATOM 630 C CA . PHE A 1 84 ? 12.155 0.712 -1.280 1.00 44.16 84 PHE A CA 1
ATOM 631 C C . PHE A 1 84 ? 10.784 0.049 -1.475 1.00 44.16 84 PHE A C 1
ATOM 633 O O . PHE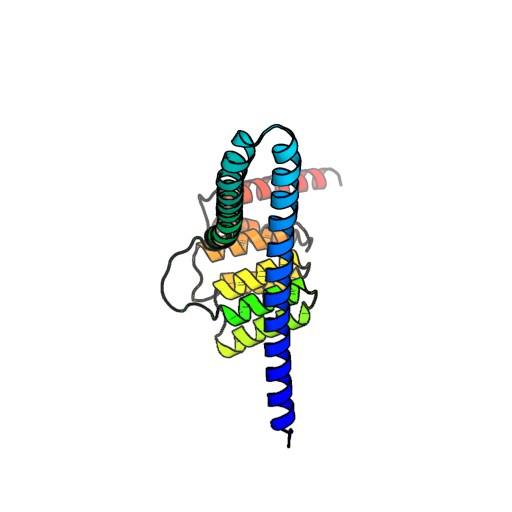 A 1 84 ? 9.966 0.095 -0.559 1.00 44.16 84 PHE A O 1
ATOM 640 N N . LEU A 1 85 ? 10.533 -0.592 -2.623 1.00 48.72 85 LEU A N 1
ATOM 641 C CA . LEU A 1 85 ? 9.293 -1.337 -2.874 1.00 48.72 85 LEU A CA 1
ATOM 642 C C . LEU A 1 85 ? 9.312 -2.760 -2.282 1.00 48.72 85 LEU A C 1
ATOM 644 O O . LEU A 1 85 ? 8.252 -3.272 -1.928 1.00 48.72 85 LEU A O 1
ATOM 648 N N . HIS A 1 86 ? 10.489 -3.376 -2.089 1.00 52.56 86 HIS A N 1
ATOM 649 C CA . HIS A 1 86 ? 10.605 -4.739 -1.546 1.00 52.56 86 HIS A CA 1
ATOM 650 C C . HIS A 1 86 ? 11.646 -4.877 -0.415 1.00 52.56 86 HIS A C 1
ATOM 652 O O . HIS A 1 86 ? 12.754 -5.367 -0.652 1.00 52.56 86 HIS A O 1
ATOM 658 N N . PRO A 1 87 ? 11.314 -4.531 0.845 1.00 41.78 87 PRO A N 1
ATOM 659 C CA . PRO A 1 87 ? 12.112 -4.903 2.003 1.00 41.78 87 PRO A CA 1
ATOM 660 C C . PRO A 1 87 ? 11.577 -6.206 2.622 1.00 41.78 87 PRO A C 1
ATOM 662 O O . PRO A 1 87 ? 11.112 -6.221 3.757 1.00 41.78 87 PRO A O 1
ATOM 665 N N . SER A 1 88 ? 11.628 -7.321 1.898 1.00 44.72 88 SER A N 1
ATOM 666 C CA . SER A 1 88 ? 11.472 -8.645 2.515 1.00 44.72 88 SER A CA 1
ATOM 667 C C . SER A 1 88 ? 12.185 -9.706 1.684 1.00 44.72 88 SER A C 1
ATOM 669 O O . SER A 1 88 ? 11.754 -10.117 0.613 1.00 44.72 88 SER A O 1
ATOM 671 N N . GLY A 1 89 ? 13.340 -10.134 2.194 1.00 41.56 89 GLY A N 1
ATOM 672 C CA . GLY A 1 89 ? 13.988 -11.361 1.762 1.00 41.56 89 GLY A CA 1
ATOM 673 C C . GLY A 1 89 ? 13.276 -12.568 2.369 1.00 41.56 89 GLY A C 1
ATOM 674 O O . GLY A 1 89 ? 13.086 -12.637 3.581 1.00 41.56 89 GLY A O 1
ATOM 675 N N . GLY A 1 90 ? 12.925 -13.522 1.518 1.00 36.09 90 GLY A N 1
ATOM 676 C CA . GLY A 1 90 ? 12.431 -14.852 1.860 1.00 36.09 90 GLY A CA 1
ATOM 677 C C . GLY A 1 90 ? 12.308 -15.634 0.558 1.00 36.09 90 GLY A C 1
ATOM 678 O O . GLY A 1 90 ? 11.761 -15.114 -0.404 1.00 36.09 90 GLY A O 1
ATOM 679 N N . GLY A 1 91 ? 12.956 -16.793 0.475 1.00 38.94 91 GLY A N 1
ATOM 680 C CA . GLY A 1 91 ? 13.214 -17.489 -0.781 1.00 38.94 91 GLY A CA 1
ATOM 681 C C . GLY A 1 91 ? 11.993 -18.121 -1.453 1.00 38.94 91 GLY A C 1
ATOM 682 O O . GLY A 1 91 ? 10.958 -18.335 -0.837 1.00 38.94 91 GLY A O 1
ATOM 683 N N . GLU A 1 92 ? 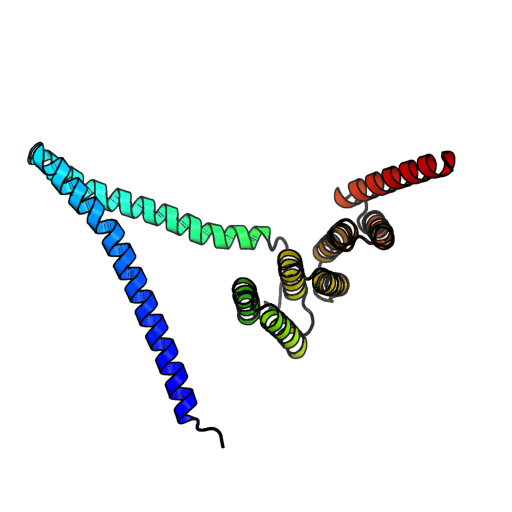12.250 -18.489 -2.710 1.00 44.88 92 GLU A N 1
ATOM 684 C CA . GLU A 1 92 ? 11.493 -19.375 -3.602 1.00 44.88 92 GLU A CA 1
ATOM 685 C C . GLU A 1 92 ? 10.225 -18.825 -4.278 1.00 44.88 92 GLU A C 1
ATOM 687 O O . GLU A 1 92 ? 9.270 -18.390 -3.655 1.00 44.88 92 GLU A O 1
ATOM 692 N N . GLN A 1 93 ? 10.266 -18.936 -5.616 1.00 43.47 93 GLN A N 1
ATOM 693 C CA . GLN A 1 93 ? 9.301 -18.505 -6.635 1.00 43.47 93 GLN A CA 1
ATOM 694 C C . GLN A 1 93 ? 9.249 -16.990 -6.868 1.00 43.47 93 GLN A C 1
ATOM 696 O O . GLN A 1 93 ? 8.405 -16.264 -6.361 1.00 43.47 93 GLN A O 1
ATOM 701 N N . GLN A 1 94 ? 10.168 -16.513 -7.716 1.00 50.09 94 GLN A N 1
ATOM 702 C CA . GLN A 1 94 ? 10.012 -15.208 -8.356 1.00 50.09 94 GLN A CA 1
ATOM 703 C C . GLN A 1 94 ? 8.682 -15.211 -9.124 1.00 50.09 94 GLN A C 1
ATOM 705 O O . GLN A 1 94 ? 8.531 -16.042 -10.026 1.00 50.09 94 GLN A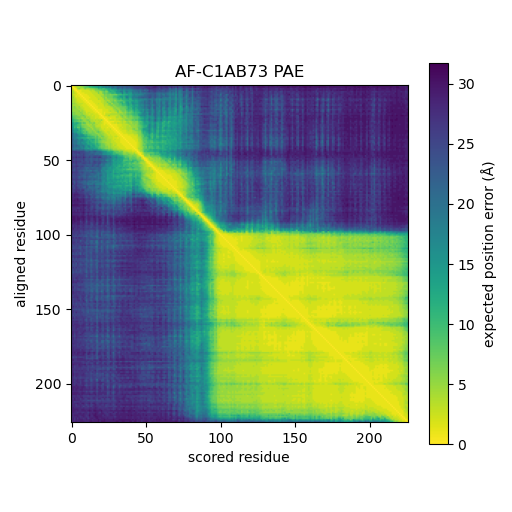 O 1
ATOM 710 N N . PRO A 1 95 ? 7.730 -14.314 -8.808 1.00 53.03 95 PRO A N 1
ATOM 711 C CA . PRO A 1 95 ? 6.559 -14.139 -9.651 1.00 53.03 95 PRO A CA 1
ATOM 712 C C . PRO A 1 95 ? 7.040 -13.748 -11.053 1.00 53.03 95 PRO A C 1
ATOM 714 O O . PRO A 1 95 ? 8.107 -13.132 -11.191 1.00 53.03 95 PRO A O 1
ATOM 717 N N . PRO A 1 96 ? 6.301 -14.101 -12.115 1.00 54.06 96 PRO A N 1
ATOM 718 C CA . PRO A 1 96 ? 6.699 -13.741 -13.461 1.00 54.06 96 PRO A CA 1
ATOM 719 C C . PRO A 1 96 ? 6.800 -12.208 -13.536 1.00 54.06 96 PRO A C 1
ATOM 721 O O . PRO A 1 96 ? 5.817 -11.479 -13.436 1.00 54.06 96 PRO A O 1
ATOM 724 N N . VAL A 1 97 ? 8.033 -11.712 -13.661 1.00 58.44 97 VAL A N 1
ATOM 725 C CA . VAL A 1 97 ? 8.349 -10.273 -13.689 1.00 58.44 97 VAL A CA 1
ATOM 726 C C . VAL A 1 97 ? 7.793 -9.631 -14.967 1.00 58.44 97 VAL A C 1
ATOM 728 O O . VAL A 1 97 ? 7.433 -8.458 -14.988 1.00 58.44 97 VAL A O 1
ATOM 731 N N . VAL A 1 98 ? 7.676 -10.419 -16.043 1.00 56.72 98 VAL A N 1
ATOM 732 C CA . VAL A 1 98 ? 7.299 -9.931 -17.376 1.00 56.72 98 VAL A CA 1
ATOM 733 C C . VAL A 1 98 ? 5.828 -9.475 -17.456 1.00 56.72 98 VAL A C 1
ATOM 735 O O . VAL A 1 98 ? 5.607 -8.360 -17.933 1.00 56.72 98 VAL A O 1
ATOM 738 N N . PRO A 1 99 ? 4.825 -10.241 -16.972 1.00 72.44 99 PRO A N 1
ATOM 739 C CA . PRO A 1 99 ? 3.431 -9.796 -16.950 1.00 72.44 99 PRO A CA 1
ATOM 740 C C . PRO A 1 99 ? 3.190 -8.559 -16.073 1.00 72.44 99 PRO A C 1
ATOM 742 O O . PRO A 1 99 ? 2.437 -7.672 -16.465 1.00 72.44 99 PRO A O 1
ATOM 745 N N . VAL A 1 100 ? 3.862 -8.441 -14.921 1.00 75.94 100 VAL A N 1
ATOM 746 C CA . VAL A 1 100 ? 3.659 -7.305 -14.001 1.00 75.94 100 VAL A CA 1
ATOM 747 C C . VAL A 1 100 ? 4.151 -5.995 -14.619 1.00 75.94 100 VAL A C 1
ATOM 749 O O . VAL A 1 100 ? 3.403 -5.020 -14.672 1.00 75.94 100 VAL A O 1
ATOM 752 N N . SER A 1 101 ? 5.356 -5.982 -15.199 1.00 82.19 101 SER A N 1
ATOM 753 C CA . SER A 1 101 ? 5.860 -4.794 -15.903 1.00 82.19 101 SER A CA 1
ATOM 754 C C . SER A 1 101 ? 5.002 -4.416 -17.118 1.00 82.19 101 SER A C 1
ATOM 756 O O . SER A 1 101 ? 4.897 -3.241 -17.471 1.00 82.19 101 SER A O 1
ATOM 758 N N . GLN A 1 102 ? 4.375 -5.397 -17.776 1.00 84.44 102 GLN A N 1
ATOM 759 C CA . GLN A 1 102 ? 3.431 -5.134 -18.860 1.00 84.44 102 GLN A CA 1
ATOM 760 C C . GLN A 1 102 ? 2.157 -4.445 -18.350 1.00 84.44 102 GLN A C 1
ATOM 762 O O . GLN A 1 102 ? 1.718 -3.477 -18.974 1.00 84.44 102 GLN A O 1
ATOM 767 N N . ALA A 1 103 ? 1.595 -4.898 -17.225 1.00 86.06 103 ALA A N 1
ATOM 768 C CA . ALA A 1 103 ? 0.426 -4.277 -16.602 1.00 86.06 103 ALA A CA 1
ATOM 769 C C . ALA A 1 103 ? 0.710 -2.824 -16.184 1.00 86.06 10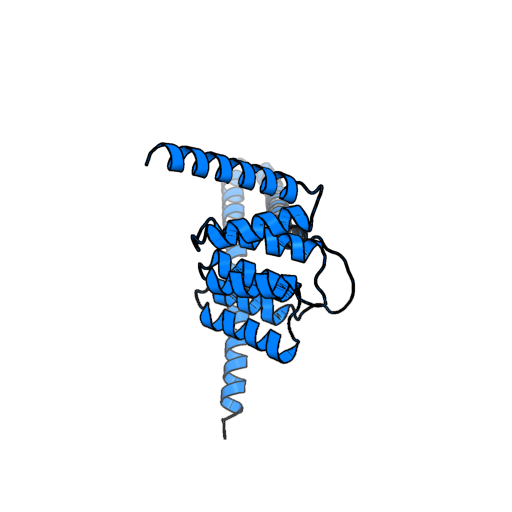3 ALA A C 1
ATOM 771 O O . ALA A 1 103 ? -0.068 -1.924 -16.500 1.00 86.06 103 ALA A O 1
ATOM 772 N N . GLU A 1 104 ? 1.865 -2.565 -15.566 1.00 82.19 104 GLU A N 1
ATOM 773 C CA . GLU A 1 104 ? 2.304 -1.210 -15.206 1.00 82.19 104 GLU A CA 1
ATOM 774 C C . GLU A 1 104 ? 2.433 -0.300 -16.437 1.00 82.19 104 GLU A C 1
ATOM 776 O O . GLU A 1 104 ? 1.960 0.839 -16.435 1.00 82.19 104 GLU A O 1
ATOM 781 N N . ALA A 1 105 ? 3.018 -0.810 -17.527 1.00 86.75 105 ALA A N 1
ATOM 782 C CA . ALA A 1 105 ? 3.150 -0.059 -18.772 1.00 86.75 105 ALA A CA 1
ATOM 783 C C . ALA A 1 105 ? 1.790 0.251 -19.424 1.00 86.75 105 ALA A C 1
ATOM 785 O O . ALA A 1 105 ? 1.622 1.328 -19.999 1.00 86.75 105 ALA A O 1
ATOM 786 N N . MET A 1 106 ? 0.823 -0.668 -19.346 1.00 88.19 106 MET A N 1
ATOM 787 C CA . MET A 1 106 ? -0.542 -0.447 -19.841 1.00 88.19 106 MET A CA 1
ATOM 788 C C . MET A 1 106 ? -1.277 0.600 -19.005 1.00 88.19 106 MET A C 1
ATOM 790 O O . MET A 1 106 ? -1.852 1.535 -19.564 1.00 88.19 106 MET A O 1
ATOM 794 N N . ALA A 1 107 ? -1.181 0.517 -17.681 1.00 84.25 107 ALA A N 1
ATOM 795 C CA . ALA A 1 107 ? -1.758 1.510 -16.786 1.00 84.25 107 ALA A CA 1
ATOM 796 C C . ALA A 1 107 ? -1.164 2.910 -17.005 1.00 84.25 107 ALA A C 1
ATOM 798 O O . ALA A 1 107 ? -1.910 3.884 -17.088 1.00 84.25 107 ALA A O 1
ATOM 799 N N . ALA A 1 108 ? 0.152 3.016 -17.223 1.00 84.31 108 ALA A N 1
ATOM 800 C CA . ALA A 1 108 ? 0.804 4.279 -17.578 1.00 84.31 108 ALA A CA 1
ATOM 801 C C . ALA A 1 108 ? 0.318 4.860 -18.925 1.00 84.31 108 ALA A C 1
ATOM 803 O O . ALA A 1 108 ? 0.390 6.068 -19.141 1.00 84.31 108 ALA A O 1
ATOM 804 N N . GLN A 1 109 ? -0.200 4.018 -19.827 1.00 88.81 109 GLN A N 1
ATOM 805 C CA . GLN A 1 109 ? -0.847 4.430 -21.081 1.00 88.81 109 GLN A CA 1
ATOM 806 C C . GLN A 1 109 ? -2.342 4.759 -20.910 1.00 88.81 109 GLN A C 1
ATOM 808 O O . GLN A 1 109 ? -3.017 5.036 -21.900 1.00 88.81 109 GLN A O 1
ATOM 813 N N . GLY A 1 110 ? -2.878 4.705 -19.686 1.00 86.50 110 GLY A N 1
ATOM 814 C CA . GLY A 1 110 ? -4.304 4.876 -19.396 1.00 86.50 110 GLY A CA 1
ATOM 815 C C . GLY A 1 110 ? -5.161 3.649 -19.724 1.00 86.50 110 GLY A C 1
ATOM 816 O O . GLY A 1 110 ? -6.383 3.710 -19.626 1.00 86.50 110 GLY A O 1
ATOM 817 N N . ARG A 1 111 ? -4.542 2.524 -20.099 1.00 90.38 111 ARG A N 1
ATOM 818 C CA . ARG A 1 111 ? -5.217 1.264 -20.439 1.00 90.38 111 ARG A CA 1
ATOM 819 C C . ARG A 1 111 ? -5.384 0.407 -19.186 1.00 90.38 111 ARG A C 1
ATOM 821 O O . ARG A 1 111 ? -4.751 -0.635 -19.039 1.00 90.38 111 ARG A O 1
ATOM 828 N N . LEU A 1 112 ? -6.181 0.907 -18.246 1.00 90.25 112 LEU A N 1
ATOM 829 C CA . LEU A 1 112 ? -6.328 0.298 -16.922 1.00 90.25 112 LEU A CA 1
ATOM 830 C C . LEU A 1 112 ? -7.088 -1.026 -16.959 1.00 90.25 112 LEU A C 1
ATOM 832 O O . LEU A 1 112 ? -6.683 -1.953 -16.265 1.00 90.25 112 LEU A O 1
ATOM 836 N N . ASP A 1 113 ? -8.111 -1.146 -17.804 1.00 91.25 113 ASP A N 1
ATOM 837 C CA . ASP A 1 113 ? -8.852 -2.402 -17.970 1.00 91.25 113 ASP A CA 1
ATOM 838 C C . ASP A 1 113 ? -7.928 -3.527 -18.463 1.00 91.25 113 ASP A C 1
ATOM 840 O O . ASP A 1 113 ? -7.879 -4.597 -17.864 1.00 91.25 113 ASP A O 1
ATOM 844 N N . ASP A 1 114 ? -7.078 -3.240 -19.455 1.00 91.12 114 ASP A N 1
ATOM 845 C CA . ASP A 1 114 ? -6.092 -4.208 -19.947 1.00 91.12 114 ASP A CA 1
ATOM 846 C C . ASP A 1 114 ? -5.075 -4.598 -18.856 1.00 91.12 114 ASP A C 1
ATOM 848 O O . ASP A 1 114 ? -4.639 -5.744 -18.781 1.00 91.12 114 ASP A O 1
ATOM 852 N N . ALA A 1 115 ? -4.683 -3.657 -17.989 1.00 90.94 115 ALA A N 1
ATOM 853 C CA . ALA A 1 115 ? -3.793 -3.952 -16.868 1.00 90.94 115 ALA A CA 1
ATOM 854 C C . ALA A 1 115 ? -4.465 -4.870 -15.830 1.00 90.94 115 ALA A C 1
ATOM 856 O O . ALA A 1 115 ? -3.811 -5.765 -15.291 1.00 90.94 115 ALA A O 1
ATOM 857 N N . ILE A 1 116 ? -5.764 -4.676 -15.568 1.00 91.69 116 ILE A N 1
ATOM 858 C CA . ILE A 1 116 ? -6.562 -5.553 -14.699 1.00 91.69 116 ILE A CA 1
ATOM 859 C C . ILE A 1 116 ? -6.612 -6.966 -15.285 1.00 91.69 116 ILE A C 1
ATOM 861 O O . ILE A 1 116 ? -6.346 -7.924 -14.559 1.00 91.69 116 ILE A O 1
ATOM 865 N N . ASP A 1 117 ? -6.869 -7.094 -16.587 1.00 92.38 117 ASP A N 1
ATOM 866 C CA . ASP A 1 117 ? -6.932 -8.389 -17.272 1.00 92.38 117 ASP A CA 1
ATOM 867 C C . ASP A 1 117 ? -5.613 -9.165 -17.148 1.00 92.38 117 ASP A C 1
ATOM 869 O O . ASP A 1 117 ? -5.610 -10.383 -16.951 1.00 92.38 117 ASP A O 1
ATOM 873 N N . ILE A 1 118 ? -4.473 -8.468 -17.189 1.00 91.31 118 ILE A N 1
ATOM 874 C CA . ILE A 1 118 ? -3.165 -9.090 -16.969 1.00 91.31 118 ILE A CA 1
ATOM 875 C C . ILE A 1 118 ? -3.057 -9.645 -15.545 1.00 91.31 118 ILE A C 1
ATOM 877 O O . ILE A 1 118 ? -2.688 -10.809 -15.388 1.00 91.31 118 ILE A O 1
ATOM 881 N N . PHE A 1 119 ? -3.420 -8.884 -14.510 1.00 92.00 119 PHE A N 1
ATOM 882 C CA . PHE A 1 119 ? -3.404 -9.397 -13.132 1.00 92.00 119 PHE A CA 1
ATOM 883 C C . PHE A 1 119 ? -4.358 -10.576 -12.937 1.00 92.00 119 PHE A C 1
ATOM 885 O O . PHE A 1 119 ? -4.013 -11.543 -12.256 1.00 92.00 119 PHE A O 1
ATOM 892 N N . GLU A 1 120 ? -5.533 -10.538 -13.563 1.00 92.12 120 GLU A N 1
ATOM 893 C CA . GLU A 1 120 ? -6.471 -11.659 -13.546 1.00 92.12 120 GLU A CA 1
ATOM 894 C C . GLU A 1 120 ? -5.888 -12.893 -14.247 1.00 92.12 120 GLU A C 1
ATOM 896 O O . GLU A 1 120 ? -5.974 -13.991 -13.697 1.00 92.12 120 GLU A O 1
ATOM 901 N N . SER A 1 121 ? -5.205 -12.730 -15.384 1.00 90.69 121 SER A N 1
ATOM 902 C CA . SER A 1 121 ? -4.533 -13.841 -16.069 1.00 90.69 121 SER A CA 1
ATOM 903 C C . SER A 1 121 ? -3.399 -14.452 -15.241 1.00 90.69 121 SER A C 1
ATOM 905 O O . SER A 1 121 ? -3.326 -15.675 -15.127 1.00 90.69 121 SER A O 1
ATOM 907 N N . ILE A 1 122 ? -2.572 -13.622 -14.587 1.00 88.94 122 ILE A N 1
ATOM 908 C CA . ILE A 1 122 ? -1.486 -14.089 -13.713 1.00 88.94 122 ILE A CA 1
ATOM 909 C C . ILE A 1 122 ? -2.085 -14.924 -12.588 1.00 88.94 122 ILE A C 1
ATOM 911 O O . ILE A 1 122 ? -1.600 -16.018 -12.308 1.00 88.94 122 ILE A O 1
ATOM 915 N N . ARG A 1 123 ? -3.169 -14.425 -11.983 1.00 89.44 123 ARG A N 1
ATOM 916 C CA . ARG A 1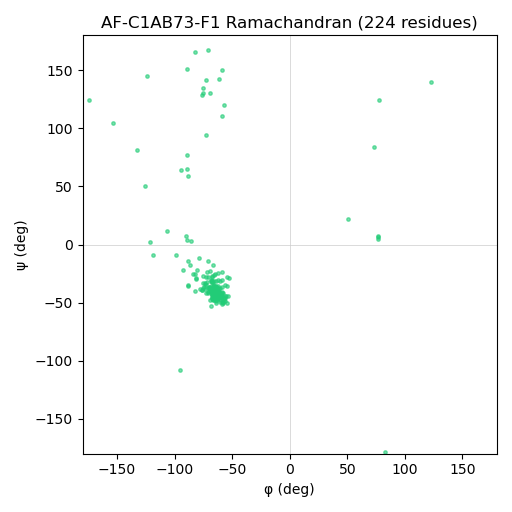 123 ? -3.863 -15.094 -10.885 1.00 89.44 123 ARG A CA 1
ATOM 917 C C . ARG A 1 123 ? -4.474 -16.428 -11.305 1.00 89.44 123 ARG A C 1
ATOM 919 O O . ARG A 1 123 ? -4.450 -17.373 -10.526 1.00 89.44 123 ARG A O 1
ATOM 926 N N . LEU A 1 124 ? -5.028 -16.519 -12.511 1.00 89.88 124 LEU A N 1
ATOM 927 C CA . LEU A 1 124 ? -5.589 -17.768 -13.029 1.00 89.88 124 LEU A CA 1
ATOM 928 C C . LEU A 1 124 ? -4.508 -18.813 -13.326 1.00 89.88 124 LEU A C 1
ATOM 930 O O . LEU A 1 124 ? -4.740 -19.999 -13.109 1.00 89.88 124 LEU A O 1
ATOM 934 N N . GLU A 1 125 ? -3.349 -18.384 -13.821 1.00 88.81 125 GLU A N 1
ATOM 935 C CA . GLU A 1 125 ? -2.261 -19.285 -14.213 1.00 88.81 125 GLU A CA 1
ATOM 936 C C . GLU A 1 125 ? -1.396 -19.724 -13.022 1.00 88.81 125 GLU A C 1
ATOM 938 O O . GLU A 1 125 ? -1.020 -20.891 -12.927 1.00 88.81 125 GLU A O 1
ATOM 943 N N . HIS A 1 126 ? -1.112 -18.807 -12.095 1.00 85.44 126 HIS A N 1
ATOM 944 C CA . HIS A 1 126 ? -0.130 -19.004 -11.023 1.00 85.44 126 HIS A CA 1
ATOM 945 C C . HIS A 1 126 ? -0.724 -18.916 -9.610 1.00 85.44 126 HIS A C 1
ATOM 947 O O . HIS A 1 126 ? -0.041 -19.240 -8.641 1.00 85.44 126 HIS A O 1
ATOM 953 N N . GLY A 1 127 ? -1.985 -18.501 -9.474 1.00 89.06 127 GLY A N 1
ATOM 954 C CA . GLY A 1 127 ? -2.601 -18.202 -8.182 1.00 89.06 127 GLY A CA 1
ATOM 955 C C . GLY A 1 127 ? -2.281 -16.797 -7.664 1.00 89.06 127 GLY A C 1
ATOM 956 O O . GLY A 1 127 ? -1.622 -15.988 -8.319 1.00 89.06 127 GLY A O 1
ATOM 957 N N . ASP A 1 128 ? -2.792 -16.494 -6.471 1.00 90.06 128 ASP A N 1
ATOM 958 C CA . ASP A 1 128 ? -2.467 -15.259 -5.757 1.00 90.06 128 ASP A CA 1
ATOM 959 C C . ASP A 1 128 ? -1.060 -15.364 -5.143 1.00 90.06 128 ASP A C 1
ATOM 961 O O . ASP A 1 128 ? -0.762 -16.325 -4.435 1.00 90.06 128 ASP A O 1
ATOM 965 N N . SER A 1 129 ? -0.228 -14.345 -5.373 1.00 91.25 129 SER A N 1
ATOM 966 C CA . SER A 1 129 ? 1.066 -14.153 -4.706 1.00 91.25 129 SER A CA 1
ATOM 967 C C . SER A 1 129 ? 1.108 -12.787 -4.032 1.00 91.25 129 SER A C 1
ATOM 969 O O . SER A 1 129 ? 0.581 -11.803 -4.568 1.00 91.25 129 SER A O 1
ATOM 971 N N . ALA A 1 130 ? 1.770 -12.710 -2.877 1.00 91.56 130 ALA A N 1
ATOM 972 C CA . ALA A 1 130 ? 1.934 -11.480 -2.114 1.00 91.56 130 ALA A CA 1
ATOM 973 C C . ALA A 1 130 ? 2.517 -10.333 -2.954 1.00 91.56 130 ALA A C 1
ATOM 975 O O . ALA A 1 130 ? 2.002 -9.213 -2.927 1.00 91.56 130 ALA A O 1
ATOM 976 N N . ALA A 1 131 ? 3.547 -10.618 -3.752 1.00 88.75 131 ALA A N 1
ATOM 977 C CA . ALA A 1 131 ? 4.202 -9.620 -4.591 1.00 88.75 131 ALA A CA 1
ATOM 978 C C . ALA A 1 131 ? 3.255 -9.064 -5.666 1.00 88.75 131 ALA A C 1
ATOM 980 O O . ALA A 1 131 ? 3.111 -7.849 -5.794 1.00 88.75 131 ALA A O 1
ATOM 981 N N . THR A 1 132 ? 2.553 -9.940 -6.389 1.00 90.69 132 THR A N 1
ATOM 982 C CA . THR A 1 132 ? 1.601 -9.535 -7.433 1.00 90.69 132 THR A CA 1
ATOM 983 C C . THR A 1 132 ? 0.441 -8.728 -6.857 1.00 90.69 132 THR A C 1
ATOM 985 O O . THR A 1 132 ? 0.100 -7.681 -7.401 1.00 90.69 132 THR A O 1
ATOM 988 N N . LEU A 1 133 ? -0.134 -9.169 -5.734 1.00 94.38 133 LEU A N 1
ATOM 989 C CA . LEU A 1 133 ? -1.244 -8.475 -5.075 1.00 94.38 133 LEU A CA 1
ATOM 990 C C . LEU A 1 133 ? -0.837 -7.105 -4.527 1.00 94.38 133 LEU A C 1
ATOM 992 O O . LEU A 1 133 ? -1.636 -6.168 -4.554 1.00 94.38 133 LEU A O 1
ATOM 996 N N . ARG A 1 134 ? 0.400 -6.975 -4.039 1.00 93.56 134 ARG A N 1
ATOM 997 C CA . ARG A 1 134 ? 0.942 -5.692 -3.593 1.00 93.56 134 ARG A CA 1
ATOM 998 C C . ARG A 1 134 ? 1.060 -4.713 -4.757 1.00 93.56 134 ARG A C 1
ATOM 1000 O O . ARG A 1 134 ? 0.541 -3.603 -4.658 1.00 93.56 134 ARG A O 1
ATOM 1007 N N . THR A 1 135 ? 1.667 -5.136 -5.864 1.00 91.06 135 THR A N 1
ATOM 1008 C CA . THR A 1 135 ? 1.789 -4.292 -7.058 1.00 91.06 135 THR A CA 1
ATOM 1009 C C . THR A 1 135 ? 0.419 -3.928 -7.632 1.00 91.06 135 THR A C 1
ATOM 1011 O O . THR A 1 135 ? 0.177 -2.763 -7.942 1.00 91.06 135 THR A O 1
ATOM 1014 N N . GLU A 1 136 ? -0.513 -4.884 -7.707 1.00 93.62 136 GLU A N 1
ATOM 1015 C CA . GLU A 1 136 ? -1.898 -4.630 -8.123 1.00 93.62 136 GLU A CA 1
ATOM 1016 C C . GLU A 1 136 ? -2.548 -3.564 -7.226 1.00 93.62 136 GLU A C 1
ATOM 1018 O O . GLU A 1 136 ? -3.106 -2.588 -7.725 1.00 93.62 136 GLU A O 1
ATOM 1023 N N . ALA A 1 137 ? -2.431 -3.684 -5.901 1.00 95.31 137 ALA A N 1
ATOM 1024 C CA . ALA A 1 137 ? -2.998 -2.714 -4.967 1.00 95.31 137 ALA A CA 1
ATOM 1025 C C . ALA A 1 137 ? -2.421 -1.296 -5.138 1.00 95.31 137 ALA A C 1
ATOM 1027 O O . ALA A 1 137 ? -3.174 -0.315 -5.108 1.00 95.31 137 ALA A O 1
ATOM 1028 N N . GLU A 1 138 ? -1.107 -1.168 -5.322 1.00 93.19 138 GLU A N 1
ATOM 1029 C CA . GLU A 1 138 ? -0.427 0.119 -5.523 1.00 93.19 138 GLU A CA 1
ATOM 1030 C C . GLU A 1 138 ? -0.832 0.771 -6.847 1.00 93.19 138 GLU A C 1
ATOM 1032 O O . GLU A 1 138 ? -1.173 1.963 -6.886 1.00 93.19 138 GLU A O 1
ATOM 1037 N N . LEU A 1 139 ? -0.888 -0.024 -7.915 1.00 91.81 139 LEU A N 1
ATOM 1038 C CA . LEU A 1 139 ? -1.307 0.442 -9.229 1.00 91.81 139 LEU A CA 1
ATOM 1039 C C . LEU A 1 139 ? -2.764 0.907 -9.219 1.00 91.81 139 LEU A C 1
ATOM 1041 O O . LEU A 1 139 ? -3.075 2.000 -9.692 1.00 91.81 139 LEU A O 1
ATOM 1045 N N . MET A 1 140 ? -3.660 0.123 -8.616 1.00 93.62 140 MET A N 1
ATOM 1046 C CA . MET A 1 140 ? -5.077 0.479 -8.527 1.00 93.62 140 MET A CA 1
ATOM 1047 C C . MET A 1 140 ? -5.300 1.705 -7.639 1.00 93.62 140 MET A C 1
ATOM 1049 O O . MET A 1 140 ? -6.148 2.539 -7.951 1.00 93.62 140 MET A O 1
ATOM 1053 N N . THR A 1 141 ? -4.518 1.868 -6.567 1.00 92.88 141 THR A N 1
ATOM 1054 C CA . THR A 1 141 ? -4.623 3.051 -5.700 1.00 92.88 141 THR A CA 1
ATOM 1055 C C . THR A 1 141 ? -4.188 4.321 -6.426 1.00 92.88 141 THR A C 1
ATOM 1057 O O . THR A 1 141 ? -4.895 5.324 -6.373 1.00 92.88 141 THR A O 1
ATOM 1060 N N . SER A 1 142 ? -3.040 4.284 -7.107 1.00 89.75 142 SER A N 1
ATOM 1061 C CA . SER A 1 142 ? -2.518 5.435 -7.859 1.00 89.75 142 SER A CA 1
ATOM 1062 C C . SER A 1 142 ? -3.381 5.793 -9.072 1.00 89.75 142 SER A C 1
ATOM 1064 O O . SER A 1 142 ? -3.466 6.960 -9.442 1.00 89.75 142 SER A O 1
ATOM 1066 N N . SER A 1 143 ? -4.086 4.809 -9.631 1.00 88.94 143 SER A N 1
ATOM 1067 C CA . SER A 1 143 ? -4.984 4.982 -10.777 1.00 88.94 143 SER A CA 1
ATOM 1068 C C . SER A 1 143 ? -6.430 5.327 -10.389 1.00 88.94 143 SER A C 1
ATOM 1070 O O . SER A 1 143 ? -7.312 5.308 -11.245 1.00 88.94 143 SER A O 1
ATOM 1072 N N . GLY A 1 144 ? -6.717 5.586 -9.107 1.00 89.19 144 GLY A N 1
ATOM 1073 C CA . GLY A 1 144 ? -8.054 5.969 -8.624 1.00 89.19 144 GLY A CA 1
ATOM 1074 C C . GLY A 1 144 ? -9.072 4.825 -8.503 1.00 89.19 144 GLY A C 1
ATOM 1075 O O . GLY A 1 144 ? -10.227 5.050 -8.152 1.00 89.19 144 GLY A O 1
ATOM 1076 N N . HIS A 1 145 ? -8.668 3.578 -8.749 1.00 92.62 145 HIS A N 1
ATOM 1077 C CA . HIS A 1 145 ? -9.530 2.394 -8.684 1.00 92.62 145 HIS A CA 1
ATOM 1078 C C . HIS A 1 145 ? -9.541 1.808 -7.265 1.00 92.62 145 HIS A C 1
ATOM 1080 O O . HIS A 1 145 ? -9.169 0.657 -7.020 1.00 92.62 145 HIS A O 1
ATOM 1086 N N . HIS A 1 146 ? -9.965 2.624 -6.300 1.00 95.44 146 HIS A N 1
ATOM 1087 C CA . HIS A 1 146 ? -9.832 2.346 -4.867 1.00 95.44 146 HIS A CA 1
ATOM 1088 C C . HIS A 1 146 ? -10.563 1.076 -4.404 1.00 95.44 146 HIS A C 1
ATOM 1090 O O . HIS A 1 146 ? -10.074 0.376 -3.517 1.00 95.44 146 HIS A O 1
ATOM 1096 N N . ASP A 1 147 ? -11.680 0.714 -5.038 1.00 96.44 147 ASP A N 1
ATOM 1097 C CA . ASP A 1 147 ? -12.372 -0.546 -4.751 1.00 96.44 147 ASP A CA 1
ATOM 1098 C C . ASP A 1 147 ? -11.581 -1.782 -5.186 1.00 96.44 147 ASP A C 1
ATOM 1100 O O . ASP A 1 147 ? -11.530 -2.776 -4.456 1.00 96.44 147 ASP A O 1
ATOM 1104 N N . ARG A 1 148 ? -10.926 -1.724 -6.351 1.00 94.81 148 ARG A N 1
ATOM 1105 C CA . ARG A 1 148 ? -10.048 -2.804 -6.821 1.00 94.81 148 ARG A CA 1
ATOM 1106 C C . ARG A 1 148 ? -8.816 -2.911 -5.926 1.00 94.81 148 ARG A C 1
ATOM 1108 O O . ARG A 1 148 ? -8.480 -4.015 -5.500 1.00 94.81 148 ARG A O 1
ATOM 1115 N N . ALA A 1 149 ? -8.225 -1.777 -5.544 1.00 96.81 149 ALA A N 1
ATOM 1116 C CA . ALA A 1 149 ? -7.125 -1.742 -4.582 1.00 96.81 149 ALA A CA 1
ATOM 1117 C C . ALA A 1 149 ? -7.516 -2.392 -3.246 1.00 96.81 149 ALA A C 1
ATOM 1119 O O . ALA A 1 149 ? -6.797 -3.246 -2.732 1.00 96.81 149 ALA A O 1
ATOM 1120 N N . ARG A 1 150 ? -8.700 -2.060 -2.714 1.00 98.06 150 ARG A N 1
ATOM 1121 C CA . ARG A 1 150 ? -9.238 -2.669 -1.490 1.00 98.06 150 ARG A CA 1
ATOM 1122 C C . ARG A 1 150 ? -9.335 -4.191 -1.603 1.00 98.06 150 ARG A C 1
ATOM 1124 O O . ARG A 1 150 ? -8.970 -4.884 -0.656 1.00 98.06 150 ARG A O 1
ATOM 1131 N N . ILE A 1 151 ? -9.824 -4.716 -2.727 1.00 97.25 151 ILE A N 1
ATOM 1132 C CA . ILE A 1 151 ? -9.939 -6.167 -2.947 1.00 97.25 151 ILE A CA 1
ATOM 1133 C C . ILE A 1 151 ? -8.553 -6.827 -2.963 1.00 97.25 151 ILE A C 1
ATOM 1135 O O . ILE A 1 151 ? -8.361 -7.838 -2.287 1.00 97.25 151 ILE A O 1
ATOM 1139 N N . ALA A 1 152 ? -7.583 -6.248 -3.675 1.00 96.69 152 ALA A N 1
ATOM 1140 C CA . ALA A 1 152 ? -6.217 -6.768 -3.728 1.00 96.69 152 ALA A CA 1
ATOM 1141 C C . ALA A 1 152 ? -5.556 -6.791 -2.336 1.00 96.69 152 ALA A C 1
ATOM 1143 O O . ALA A 1 152 ? -5.015 -7.815 -1.925 1.00 96.69 152 ALA A O 1
ATOM 1144 N N . LEU A 1 153 ? -5.700 -5.719 -1.547 1.00 98.06 153 LEU A N 1
ATOM 1145 C CA . LEU A 1 153 ? -5.190 -5.656 -0.170 1.00 98.06 153 LEU A CA 1
ATOM 1146 C C . LEU A 1 153 ? -5.873 -6.665 0.763 1.00 98.06 153 LEU A C 1
ATOM 1148 O O . LEU A 1 153 ? -5.229 -7.259 1.626 1.00 98.06 153 LEU A O 1
ATOM 1152 N N . GLN A 1 154 ? -7.180 -6.888 0.600 1.00 97.56 154 GLN A N 1
ATOM 1153 C CA . GLN A 1 154 ? -7.897 -7.912 1.363 1.00 97.56 154 GLN A CA 1
ATOM 1154 C C . GLN A 1 154 ? -7.368 -9.315 1.058 1.00 97.56 154 GLN A C 1
ATOM 1156 O O . GLN A 1 154 ? -7.207 -10.101 1.990 1.00 97.56 154 GLN A O 1
ATOM 1161 N N . ARG A 1 155 ? -7.060 -9.613 -0.209 1.00 96.69 155 ARG A N 1
ATOM 1162 C CA . ARG A 1 155 ? -6.425 -10.878 -0.607 1.00 96.69 155 ARG A CA 1
ATOM 1163 C C . ARG A 1 155 ? -5.002 -10.992 -0.067 1.00 96.69 155 ARG A C 1
ATOM 1165 O O . ARG A 1 155 ? -4.665 -12.029 0.493 1.00 96.69 155 ARG A O 1
ATOM 1172 N N . LEU A 1 156 ? -4.216 -9.914 -0.130 1.00 96.50 156 LEU A N 1
ATOM 1173 C CA . LEU A 1 156 ? -2.828 -9.878 0.350 1.00 96.50 156 LEU A CA 1
ATOM 1174 C C . LEU A 1 156 ? -2.714 -10.280 1.827 1.00 96.50 156 LEU A C 1
ATOM 1176 O O . LEU A 1 156 ? -1.775 -10.963 2.215 1.00 96.50 156 LEU A O 1
ATOM 1180 N N . ARG A 1 157 ? -3.705 -9.938 2.657 1.00 94.25 157 ARG A N 1
ATOM 1181 C CA . ARG A 1 157 ? -3.741 -10.340 4.078 1.00 94.25 157 ARG A CA 1
ATOM 1182 C C . ARG A 1 157 ? -3.907 -11.845 4.313 1.00 94.25 157 ARG A C 1
ATOM 1184 O O . ARG A 1 157 ? -3.704 -12.302 5.437 1.00 94.25 157 ARG A O 1
ATOM 1191 N N . HIS A 1 158 ? -4.356 -12.591 3.309 1.00 92.25 158 HIS A N 1
ATOM 1192 C CA . HIS A 1 158 ? -4.730 -14.002 3.425 1.00 92.25 158 HIS A CA 1
ATOM 1193 C C . HIS A 1 158 ? -3.939 -14.918 2.489 1.00 92.25 158 HIS A C 1
ATOM 1195 O O . HIS A 1 158 ? -4.197 -16.121 2.465 1.00 92.25 158 HIS A O 1
ATOM 1201 N N . VAL A 1 159 ? -2.994 -14.366 1.732 1.00 93.19 159 VAL A N 1
ATOM 1202 C CA . VAL A 1 159 ? -2.182 -15.135 0.795 1.00 93.19 159 VAL A CA 1
ATOM 1203 C C . VAL A 1 159 ? -1.166 -16.002 1.544 1.00 93.19 159 VAL A C 1
ATOM 1205 O O . VAL A 1 159 ? -0.628 -15.604 2.579 1.00 93.19 159 VAL A O 1
ATOM 1208 N N . SER A 1 160 ? -0.934 -17.218 1.051 1.00 88.25 160 SER A N 1
ATOM 1209 C CA . SER A 1 160 ? -0.115 -18.222 1.740 1.00 88.25 160 SER A CA 1
ATOM 1210 C C . SER A 1 160 ? 1.378 -17.896 1.764 1.00 88.25 160 SER A C 1
ATOM 1212 O O . SER A 1 160 ? 2.068 -18.329 2.681 1.00 88.25 160 SER A O 1
ATOM 1214 N N . ASP A 1 161 ? 1.871 -17.149 0.775 1.00 88.81 161 ASP A N 1
ATOM 1215 C CA . ASP A 1 161 ? 3.258 -16.675 0.678 1.00 88.81 161 ASP A CA 1
ATOM 1216 C C . ASP A 1 161 ? 3.472 -15.309 1.366 1.00 88.81 161 ASP A C 1
ATOM 1218 O O . ASP A 1 161 ? 4.567 -14.752 1.322 1.00 88.81 161 ASP A O 1
ATOM 1222 N N . GLY A 1 162 ? 2.439 -14.761 2.017 1.00 88.31 162 GLY A N 1
ATOM 1223 C CA . GLY A 1 162 ? 2.469 -13.439 2.635 1.00 88.31 162 GLY A CA 1
ATOM 1224 C C . GLY A 1 162 ? 3.246 -13.405 3.948 1.00 88.31 162 GLY A C 1
ATOM 1225 O O . GLY A 1 162 ? 3.057 -14.237 4.839 1.00 88.31 162 GLY A O 1
ATOM 1226 N N . SER A 1 163 ? 4.095 -12.391 4.112 1.00 92.69 163 SER A N 1
ATOM 1227 C CA . SER A 1 163 ? 4.799 -12.155 5.370 1.00 92.69 163 SER A CA 1
ATOM 1228 C C . SER A 1 163 ? 3.934 -11.390 6.379 1.00 92.69 163 SER A C 1
ATOM 1230 O O . SER A 1 163 ? 2.949 -10.728 6.043 1.00 92.69 163 SER A O 1
ATOM 1232 N N . ARG A 1 164 ? 4.356 -11.379 7.651 1.00 92.00 164 ARG A N 1
ATOM 1233 C CA . ARG A 1 164 ? 3.748 -10.501 8.668 1.00 92.00 164 ARG A CA 1
ATOM 1234 C C . ARG A 1 164 ? 3.844 -9.017 8.284 1.00 92.00 164 ARG A C 1
ATOM 1236 O O . ARG A 1 164 ? 2.976 -8.237 8.665 1.00 92.00 164 ARG A O 1
ATOM 1243 N N . SER A 1 165 ? 4.887 -8.635 7.543 1.00 92.00 165 SER A N 1
ATOM 1244 C CA . SER A 1 165 ? 5.052 -7.271 7.035 1.00 92.00 165 SER A CA 1
ATOM 1245 C C . SER A 1 165 ? 4.035 -6.950 5.940 1.00 92.00 165 SER A C 1
ATOM 1247 O O . SER A 1 165 ? 3.485 -5.853 5.942 1.00 92.00 165 SER A O 1
ATOM 1249 N N . ASP A 1 166 ? 3.712 -7.909 5.068 1.00 94.62 166 ASP A N 1
ATOM 1250 C CA . ASP A 1 166 ? 2.684 -7.733 4.036 1.00 94.62 166 A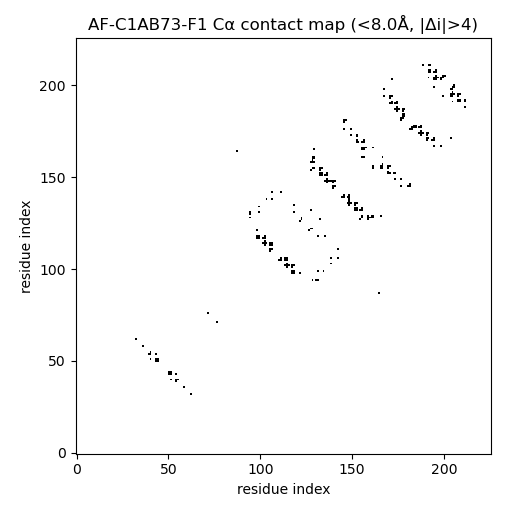SP A CA 1
ATOM 1251 C C . ASP A 1 166 ? 1.294 -7.587 4.648 1.00 94.62 166 ASP A C 1
ATOM 1253 O O . ASP A 1 166 ? 0.512 -6.740 4.218 1.00 94.62 166 ASP A O 1
ATOM 1257 N N . GLU A 1 167 ? 0.999 -8.342 5.710 1.00 95.62 167 GLU A N 1
ATOM 1258 C CA . GLU A 1 167 ? -0.259 -8.174 6.431 1.00 95.62 167 GLU A CA 1
ATOM 1259 C C . GLU A 1 167 ? -0.348 -6.802 7.122 1.00 95.62 167 GLU A C 1
ATOM 1261 O O . GLU A 1 167 ? -1.397 -6.147 7.062 1.00 95.62 167 GLU A O 1
ATOM 1266 N N . LEU A 1 168 ? 0.741 -6.358 7.762 1.00 95.94 168 LEU A N 1
ATOM 1267 C CA . LEU A 1 168 ? 0.823 -5.033 8.381 1.00 95.94 168 LEU A CA 1
ATOM 1268 C C . LEU A 1 168 ? 0.595 -3.940 7.333 1.00 95.94 168 LEU A C 1
ATOM 1270 O O . LEU A 1 168 ? -0.293 -3.104 7.499 1.00 95.94 168 LEU A O 1
ATOM 1274 N N . TYR A 1 169 ? 1.336 -4.007 6.224 1.00 95.94 169 TYR A N 1
ATOM 1275 C CA . TYR A 1 169 ? 1.202 -3.104 5.087 1.00 95.94 169 TYR A CA 1
ATOM 1276 C C . TYR A 1 169 ? -0.235 -3.067 4.569 1.00 95.94 169 TYR A C 1
ATOM 1278 O O . TYR A 1 169 ? -0.816 -1.993 4.430 1.00 95.94 169 TYR A O 1
ATOM 1286 N N . ALA A 1 170 ? -0.839 -4.232 4.327 1.00 97.50 170 ALA A N 1
ATOM 1287 C CA . ALA A 1 170 ? -2.179 -4.302 3.773 1.00 97.50 170 ALA A CA 1
ATOM 1288 C C . ALA A 1 170 ? -3.235 -3.743 4.733 1.00 97.50 170 ALA A C 1
ATOM 1290 O O . ALA A 1 170 ? -4.153 -3.047 4.305 1.00 97.50 170 ALA A O 1
ATOM 1291 N N . THR A 1 171 ? -3.091 -4.003 6.034 1.00 97.50 171 THR A N 1
ATOM 1292 C CA . THR A 1 171 ? -3.994 -3.474 7.066 1.00 97.50 171 THR A CA 1
ATOM 1293 C C . THR A 1 171 ? -3.872 -1.954 7.174 1.00 97.50 171 THR A C 1
ATOM 1295 O O . THR A 1 171 ? -4.887 -1.262 7.136 1.00 97.50 171 THR A O 1
ATOM 1298 N N . HIS A 1 172 ? -2.647 -1.423 7.227 1.00 97.06 172 HIS A N 1
ATOM 1299 C CA . HIS A 1 172 ? -2.399 0.020 7.230 1.00 97.06 172 HIS A CA 1
ATOM 1300 C C . HIS A 1 172 ? -2.959 0.683 5.963 1.00 97.06 172 HIS A C 1
ATOM 1302 O O . HIS A 1 172 ? -3.699 1.662 6.032 1.00 97.06 172 HIS A O 1
ATOM 1308 N N . ARG A 1 173 ? -2.709 0.097 4.786 1.00 97.75 173 ARG A N 1
ATOM 1309 C CA . ARG A 1 173 ? -3.181 0.665 3.521 1.00 97.75 173 ARG A CA 1
ATOM 1310 C C . ARG A 1 173 ? -4.703 0.629 3.372 1.00 97.75 173 ARG A C 1
ATOM 1312 O O . ARG A 1 173 ? -5.280 1.530 2.769 1.00 97.75 173 ARG A O 1
ATOM 1319 N N . LEU A 1 174 ? -5.371 -0.372 3.946 1.00 98.31 174 LEU A N 1
ATOM 1320 C CA . LEU A 1 174 ? -6.833 -0.401 4.022 1.00 98.31 174 LEU A CA 1
ATOM 1321 C C . LEU A 1 174 ? -7.383 0.729 4.900 1.00 98.31 174 LEU A C 1
ATOM 1323 O O . LEU A 1 174 ? -8.398 1.318 4.534 1.00 98.31 174 LEU A O 1
ATOM 1327 N N . VAL A 1 175 ? -6.720 1.063 6.015 1.00 97.81 175 VAL A N 1
ATOM 1328 C CA . VAL A 1 175 ? -7.087 2.234 6.832 1.00 97.81 175 VAL A CA 1
ATOM 1329 C C . VAL A 1 175 ? -7.024 3.506 5.988 1.00 97.81 175 VAL A C 1
ATOM 1331 O O . VAL A 1 175 ? -8.011 4.241 5.957 1.00 97.81 175 VAL A O 1
ATOM 1334 N N . ASP A 1 176 ? -5.929 3.727 5.254 1.00 97.00 176 ASP A N 1
ATOM 1335 C CA . ASP A 1 176 ? -5.779 4.895 4.373 1.00 97.00 176 ASP A CA 1
ATOM 1336 C C . ASP A 1 176 ? -6.910 4.984 3.341 1.00 97.00 176 ASP A C 1
ATOM 1338 O O . ASP A 1 176 ? -7.492 6.050 3.142 1.00 97.00 176 ASP A O 1
ATOM 1342 N N . LEU A 1 177 ? -7.246 3.864 2.687 1.00 97.81 177 LEU A N 1
ATOM 1343 C CA . LEU A 1 177 ? -8.312 3.834 1.683 1.00 97.81 177 LEU A CA 1
ATOM 1344 C C . LEU A 1 177 ? -9.680 4.155 2.288 1.00 97.81 177 LEU A C 1
ATOM 1346 O O . LEU A 1 177 ? -10.438 4.918 1.694 1.00 97.81 177 LEU A O 1
ATOM 1350 N N . TYR A 1 178 ? -9.995 3.593 3.457 1.00 98.12 178 TYR A N 1
ATOM 1351 C CA . TYR A 1 178 ? -11.273 3.828 4.128 1.00 98.12 178 TYR A CA 1
ATOM 1352 C C . TYR A 1 178 ? -11.396 5.233 4.720 1.00 98.12 178 TYR A C 1
ATOM 1354 O O . TYR A 1 178 ? -12.499 5.769 4.767 1.00 98.12 178 TYR A O 1
ATOM 1362 N N . LEU A 1 179 ? -10.295 5.832 5.176 1.00 95.44 179 LEU A N 1
ATOM 1363 C CA . LEU A 1 179 ? -10.296 7.201 5.694 1.00 95.44 179 LEU A CA 1
ATOM 1364 C C . LEU A 1 179 ? -10.232 8.266 4.602 1.00 95.44 179 LEU A C 1
ATOM 1366 O O . LEU A 1 179 ? -10.721 9.370 4.824 1.00 95.44 179 LEU A O 1
ATOM 1370 N N . GLY A 1 180 ? -9.604 7.952 3.473 1.00 96.00 180 GLY A N 1
ATOM 1371 C CA . GLY A 1 180 ? -9.504 8.843 2.329 1.00 96.00 180 GLY A CA 1
ATOM 1372 C C . GLY A 1 180 ? -10.602 8.551 1.306 1.00 96.00 180 GLY A C 1
ATOM 1373 O O . GLY A 1 180 ? -11.761 8.862 1.552 1.00 96.00 180 GLY A O 1
ATOM 1374 N N . PRO A 1 181 ? -10.258 7.963 0.151 1.00 96.44 181 PRO A N 1
ATOM 1375 C CA . PRO A 1 181 ? -11.120 7.963 -1.028 1.00 96.44 181 PRO A CA 1
ATOM 1376 C C . PRO A 1 181 ? -12.402 7.127 -0.926 1.00 96.44 181 PRO A C 1
ATOM 1378 O O . PRO A 1 181 ? -13.328 7.373 -1.690 1.00 96.44 181 PRO A O 1
ATOM 1381 N N . LEU A 1 182 ? -12.467 6.118 -0.049 1.00 96.56 182 LEU A N 1
ATOM 1382 C CA . LEU A 1 182 ? -13.686 5.314 0.122 1.00 96.56 182 LEU A CA 1
ATOM 1383 C C . LEU A 1 182 ? -14.650 5.904 1.159 1.00 96.56 182 LEU A C 1
ATOM 1385 O O . LEU A 1 182 ? -15.786 5.448 1.237 1.00 96.56 182 LEU A O 1
ATOM 1389 N N . GLU A 1 183 ? -14.188 6.856 1.976 1.00 96.12 183 GLU A N 1
ATOM 1390 C CA . GLU A 1 183 ? -14.967 7.559 3.008 1.00 96.12 183 GLU A CA 1
ATOM 1391 C C . GLU A 1 183 ? -15.762 6.648 3.979 1.00 96.12 183 GLU A C 1
ATOM 1393 O O . GLU A 1 183 ? -16.698 7.077 4.657 1.00 96.12 183 GLU A O 1
ATOM 1398 N N . ASP A 1 184 ? -15.366 5.380 4.127 1.00 96.81 184 ASP A N 1
ATOM 1399 C CA . ASP A 1 184 ? -16.000 4.416 5.028 1.00 96.81 184 ASP A CA 1
ATOM 1400 C C . ASP A 1 184 ? -15.352 4.467 6.419 1.00 96.81 184 ASP A C 1
ATOM 1402 O O . ASP A 1 184 ? -14.570 3.601 6.835 1.00 96.81 184 ASP A O 1
ATOM 1406 N N . SER A 1 185 ? -15.715 5.496 7.191 1.00 94.00 185 SER A N 1
ATOM 1407 C CA . SER A 1 185 ? -15.211 5.653 8.560 1.00 94.00 185 SER A CA 1
ATOM 1408 C C . SER A 1 185 ? -15.556 4.464 9.469 1.00 94.00 185 SER A C 1
ATOM 1410 O O . SER A 1 185 ? -14.888 4.284 10.493 1.00 94.00 185 SER A O 1
ATOM 1412 N N . GLY A 1 186 ? -16.602 3.691 9.167 1.00 96.06 186 GLY A N 1
ATOM 1413 C CA . GLY A 1 186 ? -16.982 2.520 9.952 1.00 96.06 186 GLY A CA 1
ATOM 1414 C C . GLY A 1 186 ? -15.947 1.411 9.806 1.00 96.06 186 GLY A C 1
ATOM 1415 O O . GLY A 1 186 ? -15.391 0.941 10.803 1.00 96.06 186 GLY A O 1
ATOM 1416 N N . ARG A 1 187 ? -15.629 1.048 8.560 1.00 97.38 187 ARG A N 1
ATOM 1417 C CA . ARG A 1 187 ? -14.593 0.055 8.255 1.00 97.38 187 ARG A CA 1
ATOM 1418 C C . ARG A 1 187 ? -13.203 0.521 8.657 1.00 97.38 187 ARG A C 1
ATOM 1420 O O . ARG A 1 187 ? -12.443 -0.290 9.179 1.00 97.38 187 ARG A O 1
ATOM 1427 N N . ALA A 1 188 ? -12.900 1.812 8.528 1.00 97.44 188 ALA A N 1
ATOM 1428 C CA . ALA A 1 188 ? -11.637 2.361 9.017 1.00 97.44 188 ALA A CA 1
ATOM 1429 C C . ALA A 1 188 ? -11.416 2.074 10.512 1.00 97.44 188 ALA A C 1
ATOM 1431 O O . ALA A 1 188 ? -10.339 1.641 10.905 1.00 97.44 188 ALA A O 1
ATOM 1432 N N . VAL A 1 189 ? -12.443 2.244 11.356 1.00 97.81 189 VAL A N 1
ATOM 1433 C CA . VAL A 1 189 ? -12.348 1.944 12.799 1.00 97.81 189 VAL A CA 1
ATOM 1434 C C . VAL A 1 189 ? -12.106 0.455 13.057 1.00 97.81 189 VAL A C 1
ATOM 1436 O O . VAL A 1 189 ? -11.380 0.107 13.988 1.00 97.81 189 VAL A O 1
ATOM 1439 N N . VAL A 1 190 ? -12.697 -0.427 12.247 1.00 98.00 190 VAL A N 1
ATOM 1440 C CA . VAL A 1 190 ? -12.463 -1.875 12.346 1.00 98.00 190 VAL A CA 1
ATOM 1441 C C . VAL A 1 190 ? -11.011 -2.212 12.006 1.00 98.00 190 VAL A C 1
ATOM 1443 O O . VAL A 1 190 ? -10.375 -2.949 12.757 1.00 98.00 190 VAL A O 1
ATOM 1446 N N . GLU A 1 191 ? -10.469 -1.648 10.925 1.00 97.88 191 GLU A N 1
ATOM 1447 C CA . GLU A 1 191 ? -9.076 -1.890 10.533 1.00 97.88 191 GLU A CA 1
ATOM 1448 C C . GLU A 1 191 ? -8.075 -1.252 11.509 1.00 97.88 191 GLU A C 1
ATOM 1450 O O . GLU A 1 191 ? -7.081 -1.888 11.844 1.00 97.88 191 GLU A O 1
ATOM 1455 N N . LEU A 1 192 ? -8.365 -0.072 12.069 1.00 98.31 192 LEU A N 1
ATOM 1456 C CA . LEU A 1 192 ? -7.553 0.539 13.132 1.00 98.31 192 LEU A CA 1
ATOM 1457 C C . LEU A 1 192 ? -7.473 -0.353 14.381 1.00 98.31 192 LEU A C 1
ATOM 1459 O O . LEU A 1 192 ? -6.400 -0.524 14.955 1.00 98.31 192 LEU A O 1
ATOM 1463 N N . ARG A 1 193 ? -8.594 -0.956 14.801 1.00 98.12 193 ARG A N 1
ATOM 1464 C CA . ARG A 1 193 ? -8.587 -1.918 15.919 1.00 98.12 193 ARG A CA 1
ATOM 1465 C C . ARG A 1 193 ? -7.773 -3.155 15.578 1.00 98.12 193 ARG A C 1
ATOM 1467 O O . ARG A 1 193 ? -6.938 -3.568 16.370 1.00 98.12 193 ARG A O 1
ATOM 1474 N N . ARG A 1 194 ? -7.964 -3.704 14.375 1.00 97.44 194 ARG A N 1
ATOM 1475 C CA . ARG A 1 194 ? -7.180 -4.849 13.901 1.00 97.44 194 ARG A CA 1
ATOM 1476 C C . ARG A 1 194 ? -5.682 -4.544 13.905 1.00 97.44 194 ARG A C 1
ATOM 1478 O O . ARG A 1 194 ? -4.905 -5.403 14.310 1.00 97.44 194 ARG A O 1
ATOM 1485 N N . LEU A 1 195 ? -5.293 -3.345 13.475 1.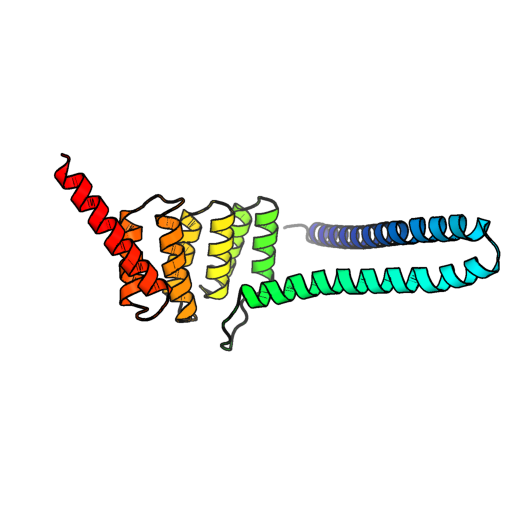00 97.06 195 LEU A N 1
ATOM 1486 C CA . LEU A 1 195 ? -3.908 -2.884 13.459 1.00 97.06 195 LEU A CA 1
ATOM 1487 C C . LEU A 1 195 ? -3.319 -2.860 14.879 1.00 97.06 195 LEU A C 1
ATOM 1489 O O . LEU A 1 195 ? -2.259 -3.439 15.108 1.00 97.06 195 LEU A O 1
ATOM 1493 N N . ALA A 1 196 ? -4.053 -2.291 15.841 1.00 97.69 196 ALA A N 1
ATOM 1494 C CA . ALA A 1 196 ? -3.654 -2.252 17.248 1.00 97.69 196 ALA A CA 1
ATOM 1495 C C . ALA A 1 196 ? -3.548 -3.649 17.890 1.00 97.69 196 ALA A C 1
ATOM 1497 O O . ALA A 1 196 ? -2.566 -3.944 18.571 1.00 97.69 196 ALA A O 1
ATOM 1498 N N . ASP A 1 197 ? -4.534 -4.515 17.647 1.00 97.75 197 ASP A N 1
ATOM 1499 C CA . ASP A 1 197 ? -4.620 -5.833 18.283 1.00 97.75 197 ASP A CA 1
ATOM 1500 C C . ASP A 1 197 ? -3.594 -6.825 17.710 1.00 97.75 197 ASP A C 1
ATOM 1502 O O . ASP A 1 197 ? -3.027 -7.643 18.436 1.00 97.75 197 ASP A O 1
ATOM 1506 N N . ARG A 1 198 ? -3.352 -6.783 16.393 1.00 96.56 198 ARG A N 1
ATOM 1507 C CA . ARG A 1 198 ? -2.552 -7.796 15.681 1.00 96.56 198 ARG A CA 1
ATOM 1508 C C . ARG A 1 198 ? -1.067 -7.442 15.564 1.00 96.56 198 ARG A C 1
ATOM 1510 O O . ARG A 1 198 ? -0.224 -8.338 15.417 1.00 96.56 198 ARG A O 1
ATOM 1517 N N . PHE A 1 199 ? -0.728 -6.158 15.677 1.00 96.69 199 PHE A N 1
ATOM 1518 C CA . PHE A 1 199 ? 0.646 -5.657 15.578 1.00 96.69 199 PHE A CA 1
ATOM 1519 C C . PHE A 1 199 ? 1.064 -4.823 16.803 1.00 96.69 199 PHE A C 1
ATOM 1521 O O . PHE A 1 199 ? 1.588 -3.719 16.638 1.00 96.69 199 PHE A O 1
ATOM 1528 N N . PRO A 1 200 ? 0.868 -5.325 18.040 1.00 96.12 200 PRO A N 1
ATOM 1529 C CA . PRO A 1 200 ? 1.157 -4.555 19.246 1.00 96.12 200 PRO A CA 1
ATOM 1530 C C . PRO A 1 200 ? 2.641 -4.173 19.330 1.00 96.12 200 PRO A C 1
ATOM 1532 O O . PRO A 1 200 ? 3.517 -4.961 18.967 1.00 96.12 200 PRO A O 1
ATOM 1535 N N . GLY A 1 201 ? 2.917 -2.964 19.827 1.00 93.31 201 GLY A N 1
ATOM 1536 C CA . GLY A 1 201 ? 4.276 -2.429 19.975 1.00 93.31 201 GLY A CA 1
ATOM 1537 C C . GLY A 1 201 ? 4.920 -1.934 18.676 1.00 93.31 201 GLY A C 1
ATOM 1538 O O . GLY A 1 201 ? 6.105 -1.612 18.673 1.00 93.31 201 GLY A O 1
ATOM 1539 N N . THR A 1 202 ? 4.168 -1.882 17.573 1.00 95.31 202 THR A N 1
ATOM 1540 C CA . THR A 1 202 ? 4.604 -1.199 16.348 1.00 95.31 202 THR A CA 1
ATOM 1541 C C . THR A 1 202 ? 4.175 0.273 16.366 1.00 95.31 202 THR A C 1
ATOM 1543 O O . THR A 1 202 ? 3.124 0.585 16.936 1.00 95.31 202 THR A O 1
ATOM 1546 N N . PRO A 1 203 ? 4.918 1.177 15.697 1.00 95.81 203 PRO A N 1
ATOM 1547 C CA . PRO A 1 203 ? 4.497 2.570 15.538 1.00 95.81 203 PRO A CA 1
ATOM 1548 C C . PRO A 1 203 ? 3.100 2.707 14.913 1.00 95.81 203 PRO A C 1
ATOM 1550 O O . PRO A 1 203 ? 2.319 3.565 15.318 1.00 95.81 203 PRO A O 1
ATOM 1553 N N . ASP A 1 204 ? 2.756 1.820 13.974 1.00 93.38 204 ASP A N 1
ATOM 1554 C CA . ASP A 1 204 ? 1.443 1.790 13.324 1.00 93.38 204 ASP A CA 1
ATOM 1555 C C . ASP A 1 204 ? 0.315 1.466 14.314 1.00 93.38 204 ASP A C 1
ATOM 1557 O O . ASP A 1 204 ? -0.737 2.106 14.298 1.00 93.38 204 ASP A O 1
ATOM 1561 N N . ALA A 1 205 ? 0.531 0.506 15.219 1.00 95.50 205 ALA A N 1
ATOM 1562 C CA . ALA A 1 205 ? -0.433 0.171 16.265 1.00 95.50 205 ALA A CA 1
ATOM 1563 C C . ALA A 1 205 ? -0.604 1.303 17.288 1.00 95.50 205 ALA A C 1
ATOM 1565 O O . ALA A 1 205 ? -1.730 1.594 17.697 1.00 95.50 205 ALA A O 1
ATOM 1566 N N . GLU A 1 206 ? 0.483 1.969 17.682 1.00 96.75 206 GLU A N 1
ATOM 1567 C CA . GLU A 1 206 ? 0.424 3.139 18.567 1.00 96.75 206 GLU A CA 1
ATOM 1568 C C . GLU A 1 206 ? -0.350 4.293 17.917 1.00 96.75 206 GLU A C 1
ATOM 1570 O O . GLU A 1 206 ? -1.257 4.865 18.532 1.00 96.75 206 GLU A O 1
ATOM 1575 N N . GLY A 1 207 ? -0.062 4.578 16.642 1.00 96.12 207 GLY A N 1
ATOM 1576 C CA . GLY A 1 207 ? -0.805 5.548 15.841 1.00 96.12 207 GLY A CA 1
ATOM 1577 C C . GLY A 1 207 ? -2.289 5.193 15.728 1.00 96.12 207 GLY A C 1
ATOM 1578 O O . GLY A 1 207 ? -3.153 6.060 15.894 1.00 96.12 207 GLY A O 1
ATOM 1579 N N . ALA A 1 208 ? -2.605 3.910 15.537 1.00 97.12 208 ALA A N 1
ATOM 1580 C CA . ALA A 1 208 ? -3.980 3.438 15.454 1.00 97.12 208 ALA A CA 1
ATOM 1581 C C . ALA A 1 208 ? -4.755 3.636 16.764 1.00 97.12 208 ALA A C 1
ATOM 1583 O O . ALA A 1 208 ? -5.897 4.104 16.748 1.00 97.12 208 ALA A O 1
ATOM 1584 N N . LEU A 1 209 ? -4.135 3.332 17.908 1.00 97.81 209 LEU A N 1
ATOM 1585 C CA . LEU A 1 209 ? -4.726 3.561 19.229 1.00 97.81 209 LEU A CA 1
ATOM 1586 C C . LEU A 1 209 ? -4.984 5.049 19.484 1.00 97.81 209 LEU A C 1
ATOM 1588 O O . LEU A 1 209 ? -6.068 5.407 19.954 1.00 97.81 209 LEU A O 1
ATOM 1592 N N . ALA A 1 210 ? -4.027 5.913 19.142 1.00 97.38 210 ALA A N 1
ATOM 1593 C CA . ALA A 1 210 ? -4.179 7.358 19.282 1.00 97.38 210 ALA A CA 1
ATOM 1594 C C . ALA A 1 210 ? -5.349 7.892 18.436 1.00 97.38 210 ALA A C 1
ATOM 1596 O O . ALA A 1 210 ? -6.175 8.669 18.924 1.00 97.38 210 ALA A O 1
ATOM 1597 N N . GLU A 1 211 ? -5.480 7.432 17.190 1.00 96.00 211 GLU A N 1
ATOM 1598 C CA . GLU A 1 211 ? -6.579 7.828 16.307 1.00 96.00 211 GLU A CA 1
ATOM 1599 C C . GLU A 1 211 ? -7.942 7.307 16.802 1.00 96.00 211 GLU A C 1
ATOM 1601 O O . GLU A 1 211 ? -8.936 8.039 16.789 1.00 96.00 211 GLU A O 1
ATOM 1606 N N . LEU A 1 212 ? -8.008 6.076 17.324 1.00 97.31 212 LEU A N 1
ATOM 1607 C CA . LEU A 1 212 ? -9.224 5.535 17.945 1.00 97.31 212 LEU A CA 1
ATOM 1608 C C . LEU A 1 212 ? -9.668 6.360 19.162 1.00 97.31 212 LEU A C 1
ATOM 1610 O O . LEU A 1 212 ? -10.862 6.641 19.316 1.00 97.31 212 LEU A O 1
ATOM 1614 N N . GLN A 1 213 ? -8.725 6.771 20.015 1.00 97.25 213 GLN A N 1
ATOM 1615 C CA . GLN A 1 213 ? -9.004 7.636 21.164 1.00 97.25 213 GLN A CA 1
ATOM 1616 C C . GLN A 1 213 ? -9.516 9.010 20.720 1.00 97.25 213 GLN A C 1
ATOM 1618 O O . GLN A 1 213 ? -10.547 9.469 21.219 1.00 97.25 213 GLN A O 1
ATOM 1623 N N . ARG A 1 214 ? -8.859 9.629 19.730 1.00 95.69 214 ARG A N 1
ATOM 1624 C CA . ARG A 1 214 ? -9.279 10.914 19.150 1.00 95.69 214 ARG A CA 1
ATOM 1625 C C . ARG A 1 214 ? -10.717 10.851 18.635 1.00 95.69 214 ARG A C 1
ATOM 1627 O O . ARG A 1 214 ? -11.539 11.697 18.982 1.00 95.69 214 ARG A O 1
ATOM 1634 N N . ARG A 1 215 ? -11.059 9.815 17.865 1.00 94.19 215 ARG A N 1
ATOM 1635 C CA . ARG A 1 215 ? -12.419 9.622 17.328 1.00 94.19 215 ARG A CA 1
ATOM 1636 C C . ARG A 1 215 ? -13.462 9.415 18.416 1.00 94.19 215 ARG A C 1
ATOM 1638 O O . ARG A 1 215 ? -14.584 9.901 18.287 1.00 94.19 215 ARG A O 1
ATOM 1645 N N . ARG A 1 216 ? -13.111 8.705 19.489 1.00 94.88 216 ARG A N 1
ATOM 1646 C CA . ARG A 1 216 ? -14.001 8.529 20.641 1.00 94.88 216 ARG A CA 1
ATOM 1647 C C . ARG A 1 216 ? -14.305 9.866 21.317 1.00 94.88 216 ARG A C 1
ATOM 1649 O O . ARG A 1 216 ? -15.468 10.122 21.613 1.00 94.88 216 ARG A O 1
ATOM 1656 N N . ALA A 1 217 ? -13.292 10.709 21.514 1.00 95.25 217 ALA A N 1
ATOM 1657 C CA . ALA A 1 217 ? -13.468 12.039 22.095 1.00 95.25 217 ALA A CA 1
ATOM 1658 C C . ALA A 1 217 ? -14.375 12.930 21.227 1.00 95.25 217 ALA A C 1
ATOM 1660 O O . ALA A 1 217 ? -15.297 13.553 21.746 1.00 95.25 217 ALA A O 1
ATOM 1661 N N . LEU A 1 218 ? -14.182 12.921 19.902 1.00 92.88 218 LEU A N 1
ATOM 1662 C CA . LEU A 1 218 ? -15.024 13.683 18.968 1.00 92.88 218 LEU A CA 1
ATOM 1663 C C . LEU A 1 218 ? -16.495 13.248 18.998 1.00 92.88 218 LEU A C 1
ATOM 1665 O O . LEU A 1 218 ? -17.386 14.095 18.960 1.00 92.88 218 LEU A O 1
ATOM 1669 N N . ARG A 1 219 ? -16.760 11.937 19.088 1.00 92.19 219 ARG A N 1
ATOM 1670 C CA . ARG A 1 219 ? -18.131 11.409 19.196 1.00 92.19 219 ARG A CA 1
ATOM 1671 C C . ARG A 1 219 ? -18.810 11.804 20.505 1.00 92.19 219 ARG A C 1
ATOM 1673 O O . ARG A 1 219 ? -19.991 12.127 20.489 1.00 92.19 219 ARG A O 1
ATOM 1680 N N . ALA A 1 220 ? -18.078 11.781 21.619 1.00 93.50 220 ALA A N 1
ATOM 1681 C CA . ALA A 1 220 ? -18.606 12.240 22.902 1.00 93.50 220 ALA A CA 1
ATOM 1682 C C . ALA A 1 220 ? -19.013 13.722 22.826 1.00 93.50 220 ALA A C 1
ATOM 1684 O O . ALA A 1 220 ? -20.161 14.048 23.099 1.00 93.50 220 ALA A O 1
ATOM 1685 N N . ALA A 1 221 ? -18.128 14.583 22.311 1.00 92.88 221 ALA A N 1
ATOM 1686 C CA . ALA A 1 221 ? -18.405 16.012 22.162 1.00 92.88 221 ALA A CA 1
ATOM 1687 C C . ALA A 1 221 ? -19.604 16.317 21.245 1.00 92.88 221 ALA A C 1
ATOM 1689 O O . ALA A 1 221 ? -20.370 17.230 21.522 1.00 92.88 221 ALA A O 1
ATOM 1690 N N . THR A 1 222 ? -19.795 15.551 20.165 1.00 92.44 222 THR A N 1
ATOM 1691 C CA . THR A 1 222 ? -20.968 15.718 19.281 1.00 92.44 222 THR A CA 1
ATOM 1692 C C . THR A 1 222 ? -22.265 15.218 19.908 1.00 92.44 222 THR A C 1
ATOM 1694 O O . THR A 1 222 ? -23.324 15.738 19.574 1.00 92.44 222 THR A O 1
ATOM 1697 N N . SER A 1 223 ? -22.193 14.243 20.816 1.00 88.19 223 SER A N 1
ATOM 1698 C CA . SER A 1 223 ? -23.370 13.708 21.511 1.00 88.19 223 SER A CA 1
ATOM 1699 C C . SER A 1 223 ? -23.881 14.659 22.598 1.00 88.19 223 SER A C 1
ATOM 1701 O O . SER A 1 223 ? -25.072 14.667 22.869 1.00 88.19 223 SER A O 1
ATOM 1703 N N . ASP A 1 224 ? -23.005 15.485 23.178 1.00 85.69 224 ASP A N 1
ATOM 1704 C CA . ASP A 1 224 ? -23.364 16.489 24.192 1.00 85.69 224 ASP A CA 1
ATOM 1705 C C . ASP A 1 224 ? -23.991 17.771 23.593 1.00 85.69 224 ASP A C 1
ATOM 1707 O O . ASP A 1 224 ? -24.509 18.610 24.329 1.00 85.69 224 ASP A O 1
ATOM 1711 N N . MET A 1 225 ? -23.928 17.954 22.266 1.00 77.62 225 MET A N 1
ATOM 1712 C CA . MET A 1 225 ? -24.442 19.143 21.564 1.00 77.62 225 MET A CA 1
ATOM 1713 C C . MET A 1 225 ? -25.834 18.960 20.935 1.00 77.62 225 MET A C 1
ATOM 1715 O O . MET A 1 225 ? -26.384 19.943 20.432 1.00 77.62 225 MET A O 1
ATOM 1719 N N . GLY A 1 226 ? -26.372 17.738 20.905 1.00 66.81 226 GLY A N 1
ATOM 1720 C CA . GLY A 1 226 ? -27.676 17.407 20.314 1.00 66.81 226 GLY A CA 1
ATOM 1721 C C . GLY A 1 226 ? -28.699 17.028 21.368 1.00 66.81 226 GLY A C 1
ATOM 1722 O O . GLY A 1 226 ? -29.855 17.485 21.233 1.00 66.81 226 GLY A O 1
#